Protein AF-A0AAJ0U5M0-F1 (afdb_monomer_lite)

Secondary structure (DSSP, 8-state):
-PPPTTHHHHHHHHHHHHHIIIIIHHHHHH-TTTHHHHHHHIIIII--EESSPSEE-TTT--EEE-EEETTEEEEEEEEEEEEETTEEEEEEEEEEEE-TTSSS--EEEEEEEEEESSTTSPPEEEEEESS--SEEEETTEEEEE---S--HHHHHHH-GGG-GGG-TT-GGGGSEEEEEPTTS-EEEEE-------

pLDDT: mean 88.58, std 13.05, range [31.36, 98.25]

Sequence (197 aa):
MSRKPEDTTIARLEDASKWLITEVVAELYQEPRRGDQIQSALLDRFKLRSYNKPGLDSETSWPHFIPFSRGIYYDISVVASETIGHGYFEYWFIAVTQQAWVATAKTQCRFIVTQAESKTSYRAILKNEGRFFDQYDVDGRAVFKLFPEADLRLRSRLTPWLLPSCFENRPDLLEEEVSVLQDGSYVLRPISAATSG

Foldseek 3Di:
DDDPPVVLLVVLVVVLLCCCQFPVQLVCVVPQVCLVVNQVCSCPVRVWGWPDRFGQDPPHRWTWTWTDDPQKTWTKTFLDWDDDDQKIKTWIKIWIWHDPVVPHIDIWMKIWMWIASDSNGGTDTPDIDRADDQFDDDPNDTRGRHCPPPPQVSLQVNVCCVVVVRYVVPVVSNQWGWDQDPVRDIDTDGPPPPPPD

Structure (mmCIF, N/CA/C/O backbone):
data_AF-A0AAJ0U5M0-F1
#
_entry.id   AF-A0AAJ0U5M0-F1
#
loop_
_atom_site.group_PDB
_atom_site.id
_atom_site.type_symbol
_atom_site.label_atom_id
_atom_site.label_alt_id
_atom_site.label_comp_id
_atom_site.label_asym_id
_atom_site.label_entity_id
_atom_site.label_seq_id
_atom_site.pdbx_PDB_ins_code
_atom_site.Cartn_x
_atom_site.Cartn_y
_atom_site.Cartn_z
_atom_site.occupancy
_atom_site.B_iso_or_equiv
_atom_site.auth_seq_id
_atom_site.auth_comp_id
_atom_site.auth_asym_id
_atom_site.auth_atom_id
_atom_site.pdbx_PDB_model_num
ATOM 1 N N . MET A 1 1 ? 23.376 -5.946 24.872 1.00 47.59 1 MET A N 1
ATOM 2 C CA . MET A 1 1 ? 23.640 -5.826 23.419 1.00 47.59 1 MET A CA 1
ATOM 3 C C . MET A 1 1 ? 22.838 -4.648 22.882 1.00 47.59 1 MET A C 1
ATOM 5 O O . MET A 1 1 ? 21.621 -4.678 22.991 1.00 47.59 1 MET A O 1
ATOM 9 N N . SER A 1 2 ? 23.494 -3.594 22.391 1.00 53.72 2 SER A N 1
ATOM 10 C CA . SER A 1 2 ? 22.810 -2.440 21.783 1.00 53.72 2 SER A CA 1
ATOM 11 C C . SER A 1 2 ? 22.419 -2.796 20.343 1.00 53.72 2 SER A C 1
ATOM 13 O O . SER A 1 2 ? 23.280 -3.260 19.595 1.00 53.72 2 SER A O 1
ATOM 15 N N . ARG A 1 3 ? 21.141 -2.651 19.961 1.00 52.78 3 ARG A N 1
ATOM 16 C CA . ARG A 1 3 ? 20.692 -2.873 18.569 1.00 52.78 3 ARG A CA 1
ATOM 17 C C . ARG A 1 3 ? 21.366 -1.858 17.645 1.00 52.78 3 ARG A C 1
ATOM 19 O O . ARG A 1 3 ? 21.601 -0.720 18.061 1.00 52.78 3 ARG A O 1
ATOM 26 N N . LYS A 1 4 ? 21.671 -2.239 16.400 1.00 63.75 4 LYS A N 1
ATOM 27 C CA . LYS A 1 4 ? 22.287 -1.294 15.460 1.00 63.75 4 LYS A CA 1
ATOM 28 C C . LYS A 1 4 ? 21.304 -0.140 15.183 1.00 63.75 4 LYS A C 1
ATOM 30 O O . LYS A 1 4 ? 20.094 -0.360 15.156 1.00 63.75 4 LYS A O 1
ATOM 35 N N . PRO A 1 5 ? 21.783 1.097 14.952 1.00 61.59 5 PRO A N 1
ATOM 36 C CA . PRO A 1 5 ? 20.912 2.242 14.653 1.00 61.59 5 PRO A CA 1
ATOM 37 C C . PRO A 1 5 ? 20.024 2.073 13.403 1.00 61.59 5 PRO A C 1
ATOM 39 O O . PRO A 1 5 ? 19.042 2.800 13.240 1.00 61.59 5 PRO A O 1
ATOM 42 N N . GLU A 1 6 ? 20.384 1.159 12.503 1.00 61.34 6 GLU A N 1
ATOM 43 C CA . GLU A 1 6 ? 19.591 0.781 11.328 1.00 61.34 6 GLU A CA 1
ATOM 44 C C . GLU A 1 6 ? 18.385 -0.083 11.726 1.00 61.34 6 GLU A C 1
ATOM 46 O O . GLU A 1 6 ? 17.259 0.253 11.358 1.00 61.34 6 GLU A O 1
ATOM 51 N N . ASP A 1 7 ? 18.585 -1.078 12.599 1.00 68.00 7 ASP A N 1
ATOM 52 C CA . ASP A 1 7 ? 17.522 -1.948 13.128 1.00 68.00 7 ASP A CA 1
ATOM 53 C C . ASP A 1 7 ? 16.421 -1.135 13.824 1.00 68.00 7 ASP A C 1
ATOM 55 O O . ASP A 1 7 ? 15.235 -1.439 13.716 1.00 68.00 7 ASP A O 1
ATOM 59 N N . THR A 1 8 ? 16.796 -0.055 14.517 1.00 84.31 8 THR A N 1
ATOM 60 C CA . THR A 1 8 ? 15.823 0.835 15.168 1.00 84.31 8 THR A CA 1
ATOM 61 C C . THR A 1 8 ? 15.111 1.756 14.184 1.00 84.31 8 THR A C 1
ATOM 63 O O . THR A 1 8 ? 14.037 2.261 14.491 1.00 84.31 8 THR A O 1
ATOM 66 N N . THR A 1 9 ? 15.681 2.017 13.008 1.00 89.94 9 THR A N 1
ATOM 67 C CA . THR A 1 9 ? 15.041 2.846 11.975 1.00 89.94 9 THR A CA 1
ATOM 68 C C . THR A 1 9 ? 14.032 2.032 11.180 1.00 89.94 9 THR A C 1
ATOM 70 O O . THR A 1 9 ? 12.901 2.485 11.025 1.00 89.94 9 THR A O 1
ATOM 73 N N . ILE A 1 10 ? 14.408 0.818 10.772 1.00 89.88 10 ILE A N 1
ATOM 74 C CA . ILE A 1 10 ? 13.506 -0.129 10.107 1.00 89.88 10 ILE A CA 1
ATOM 75 C C . ILE A 1 10 ? 12.313 -0.440 11.013 1.00 89.88 10 ILE A C 1
ATOM 77 O O . ILE A 1 10 ? 11.182 -0.244 10.590 1.00 89.88 10 ILE A O 1
ATOM 81 N N . ALA A 1 11 ? 12.547 -0.784 12.285 1.00 91.31 11 ALA A N 1
ATOM 82 C CA . ALA A 1 11 ? 11.457 -1.063 13.223 1.00 91.31 11 ALA A CA 1
ATOM 83 C C . ALA A 1 11 ? 10.475 0.115 13.363 1.00 91.31 11 ALA A C 1
ATOM 85 O O . ALA A 1 11 ? 9.266 -0.081 13.360 1.00 91.31 11 ALA A O 1
ATOM 86 N N . ARG A 1 12 ? 10.977 1.359 13.415 1.00 94.75 12 ARG A N 1
ATOM 87 C CA . ARG A 1 12 ? 10.117 2.553 13.481 1.00 94.75 12 ARG A CA 1
ATOM 88 C C . ARG A 1 12 ? 9.296 2.754 12.210 1.00 94.75 12 ARG A C 1
ATOM 90 O O . ARG A 1 12 ? 8.145 3.161 12.315 1.00 94.75 12 ARG A O 1
ATOM 97 N N . LEU A 1 13 ? 9.872 2.493 11.036 1.00 95.94 13 LEU A N 1
ATOM 98 C CA . LEU A 1 13 ? 9.153 2.557 9.760 1.00 95.94 13 LEU A CA 1
ATOM 99 C C . LEU A 1 13 ? 8.086 1.459 9.667 1.00 95.94 13 LEU A C 1
ATOM 101 O O . LEU A 1 13 ? 6.962 1.746 9.261 1.00 95.94 13 LEU A O 1
ATOM 105 N N . GLU A 1 14 ? 8.390 0.238 10.106 1.00 94.94 14 GLU A N 1
ATOM 106 C CA . GLU A 1 14 ? 7.418 -0.860 10.168 1.00 94.94 14 GLU A CA 1
ATOM 107 C C . GLU A 1 14 ? 6.268 -0.552 11.142 1.00 94.94 14 GLU A C 1
ATOM 109 O O . GLU A 1 14 ? 5.100 -0.735 10.793 1.00 94.94 14 GLU A O 1
ATOM 114 N N . ASP A 1 15 ? 6.569 -0.030 12.334 1.00 96.69 15 ASP A N 1
ATOM 115 C CA . ASP A 1 15 ? 5.556 0.356 13.324 1.00 96.69 15 ASP A CA 1
ATOM 116 C C . ASP A 1 15 ? 4.699 1.534 12.840 1.00 96.69 15 ASP A C 1
ATOM 118 O O . ASP A 1 15 ? 3.475 1.513 12.987 1.00 96.69 15 ASP A O 1
ATOM 122 N N . ALA A 1 16 ? 5.317 2.537 12.209 1.00 97.81 16 ALA A N 1
ATOM 123 C CA . ALA A 1 16 ? 4.594 3.650 11.605 1.00 97.81 16 ALA A CA 1
ATOM 124 C C . ALA A 1 16 ? 3.694 3.188 10.455 1.00 97.81 16 ALA A C 1
ATOM 126 O O . ALA A 1 16 ? 2.577 3.677 10.330 1.00 97.81 16 ALA A O 1
ATOM 127 N N . SER A 1 17 ? 4.142 2.224 9.646 1.00 97.88 17 SER A N 1
ATOM 128 C CA . SER A 1 17 ? 3.343 1.670 8.545 1.00 97.88 17 SER A CA 1
ATOM 129 C C . SER A 1 17 ? 2.090 0.973 9.057 1.00 97.88 17 SER A C 1
ATOM 131 O O . SER A 1 17 ? 1.002 1.198 8.531 1.00 97.88 17 SER A O 1
ATOM 133 N N . LYS A 1 18 ? 2.222 0.173 10.124 1.00 97.88 18 LYS A N 1
ATOM 134 C CA . LYS A 1 18 ? 1.072 -0.456 10.786 1.00 97.88 18 LYS A CA 1
ATOM 135 C C . LYS A 1 18 ? 0.109 0.603 11.302 1.00 97.88 18 LYS A C 1
ATOM 137 O O . LYS A 1 18 ? -1.057 0.554 10.949 1.00 97.88 18 LYS A O 1
ATOM 142 N N . TRP A 1 19 ? 0.610 1.583 12.055 1.00 97.94 19 TRP A N 1
ATOM 143 C CA . TRP A 1 19 ? -0.202 2.680 12.586 1.00 97.94 19 TRP A CA 1
ATOM 144 C C . TRP A 1 19 ? -0.952 3.449 11.489 1.00 97.94 19 TRP A C 1
ATOM 146 O O . TRP A 1 19 ? -2.156 3.679 11.612 1.00 97.94 19 TRP A O 1
ATOM 156 N N . LEU A 1 20 ? -0.262 3.804 10.399 1.00 98.25 20 LEU A N 1
ATOM 157 C CA . LEU A 1 20 ? -0.869 4.476 9.253 1.00 98.25 20 LEU A CA 1
ATOM 158 C C . LEU A 1 20 ? -2.027 3.643 8.698 1.00 98.25 20 LEU A C 1
ATOM 160 O O . LEU A 1 20 ? -3.136 4.152 8.595 1.00 98.25 20 LEU A O 1
ATOM 164 N N . ILE A 1 21 ? -1.792 2.360 8.411 1.00 98.25 21 ILE A N 1
ATOM 165 C CA . ILE A 1 21 ? -2.792 1.459 7.821 1.00 98.25 21 ILE A CA 1
ATOM 166 C C . ILE A 1 21 ? -3.968 1.202 8.774 1.00 98.25 21 ILE A C 1
ATOM 168 O O . ILE A 1 21 ? -5.119 1.237 8.344 1.00 98.25 21 ILE A O 1
ATOM 172 N N . THR A 1 22 ? -3.708 0.928 10.055 1.00 97.69 22 THR A N 1
ATOM 173 C CA . THR A 1 22 ? -4.739 0.444 10.986 1.00 97.69 22 THR A CA 1
ATOM 174 C C . THR A 1 22 ? -5.544 1.553 11.636 1.00 97.69 22 THR A C 1
ATOM 176 O O . THR A 1 22 ? -6.749 1.381 11.816 1.00 97.69 22 THR A O 1
ATOM 179 N N . GLU A 1 23 ? -4.903 2.674 11.973 1.00 95.69 23 GLU A N 1
ATOM 180 C CA . GLU A 1 23 ? -5.504 3.760 12.756 1.00 95.69 23 GLU A CA 1
ATOM 181 C C . GLU A 1 23 ? -5.816 4.989 11.891 1.00 95.69 23 GLU A C 1
ATOM 183 O O . GLU A 1 23 ? -6.938 5.494 11.904 1.00 95.69 23 GLU A O 1
ATOM 188 N N . VAL A 1 24 ? -4.851 5.452 11.093 1.00 97.06 24 VAL A N 1
ATOM 189 C CA . VAL A 1 24 ? -4.949 6.762 10.423 1.00 97.06 24 VAL A CA 1
ATOM 190 C C . VAL A 1 24 ? -5.934 6.768 9.267 1.00 97.06 24 VAL A C 1
ATOM 192 O O . VAL A 1 24 ? -6.608 7.771 9.042 1.00 97.06 24 VAL A O 1
ATOM 195 N N . VAL A 1 25 ? -6.037 5.673 8.517 1.00 96.25 25 VAL A N 1
ATOM 196 C CA . VAL A 1 25 ? -6.873 5.646 7.310 1.00 96.25 25 VAL A CA 1
ATOM 197 C C . VAL A 1 25 ? -8.342 5.953 7.619 1.00 96.25 25 VAL A C 1
ATOM 199 O O . VAL A 1 25 ? -8.983 6.684 6.865 1.00 96.25 25 VAL A O 1
ATOM 202 N N . ALA A 1 26 ? -8.869 5.436 8.732 1.00 94.38 26 ALA A N 1
ATOM 203 C CA . ALA A 1 26 ? -10.239 5.704 9.161 1.00 94.38 26 ALA A CA 1
ATOM 204 C C . ALA A 1 26 ? -10.478 7.211 9.342 1.00 94.38 26 ALA A C 1
ATOM 206 O O . ALA A 1 26 ? -11.422 7.770 8.782 1.00 94.38 26 ALA A O 1
ATOM 207 N N . GLU A 1 27 ? -9.563 7.869 10.055 1.00 93.81 27 GLU A N 1
ATOM 208 C CA . GLU A 1 27 ? -9.587 9.311 10.297 1.00 93.81 27 GLU A CA 1
ATOM 209 C C . GLU A 1 27 ? -9.425 10.109 9.001 1.00 93.81 27 GLU A C 1
ATOM 211 O O . GLU A 1 27 ? -10.080 11.131 8.814 1.00 93.81 27 GLU A O 1
ATOM 216 N N . LEU A 1 28 ? -8.582 9.635 8.085 1.00 94.19 28 LEU A N 1
ATOM 217 C CA . LEU A 1 28 ? -8.315 10.307 6.820 1.00 94.19 28 LEU A CA 1
ATOM 218 C C . LEU A 1 28 ? -9.534 10.307 5.889 1.00 94.19 28 LEU A C 1
ATOM 220 O O . LEU A 1 28 ? -9.792 11.309 5.227 1.00 94.19 28 LEU A O 1
ATOM 224 N N . TYR A 1 29 ? -10.309 9.220 5.849 1.00 93.94 29 TYR A N 1
ATOM 225 C CA . TYR A 1 29 ? -11.560 9.199 5.084 1.00 93.94 29 TYR A CA 1
ATOM 226 C C . TYR A 1 29 ? -12.650 10.085 5.703 1.00 93.94 29 TYR A C 1
ATOM 228 O O . TYR A 1 29 ? -13.500 10.589 4.972 1.00 93.94 29 TYR A O 1
ATOM 236 N N . GLN A 1 30 ? -12.632 10.291 7.022 1.00 93.88 30 GLN A N 1
ATOM 237 C CA . GLN A 1 30 ? -13.562 11.198 7.704 1.00 93.88 30 GLN A CA 1
ATOM 238 C C . GLN A 1 30 ? -13.159 12.668 7.529 1.00 93.88 30 GLN A C 1
ATOM 240 O O . GLN A 1 30 ? -14.013 13.526 7.311 1.00 93.88 30 GLN A O 1
ATOM 245 N N . GLU A 1 31 ? -11.859 12.962 7.581 1.00 94.81 31 GLU A N 1
ATOM 246 C CA . GLU A 1 31 ? -11.317 14.311 7.447 1.00 94.81 31 GLU A CA 1
ATOM 247 C C . GLU A 1 31 ? -10.078 14.327 6.523 1.00 94.81 31 GLU A C 1
ATOM 249 O O . GLU A 1 31 ? -8.931 14.343 6.985 1.00 94.81 31 GLU A O 1
ATOM 254 N N . PRO A 1 32 ? -10.277 14.401 5.190 1.00 91.56 32 PRO A N 1
ATOM 255 C CA . PRO A 1 32 ? -9.188 14.304 4.207 1.00 91.56 32 PRO A CA 1
ATOM 256 C C . PRO A 1 32 ? -8.119 15.401 4.301 1.00 91.56 32 PRO A C 1
ATOM 258 O O . PRO A 1 32 ? -7.046 15.288 3.711 1.00 91.56 32 PRO A O 1
ATOM 261 N N . ARG A 1 33 ? -8.394 16.488 5.030 1.00 91.31 33 ARG A N 1
ATOM 262 C CA . ARG A 1 33 ? -7.480 17.630 5.188 1.00 91.31 33 ARG A CA 1
ATOM 263 C C . ARG A 1 33 ? -6.449 17.438 6.303 1.00 91.31 33 ARG A C 1
ATOM 265 O O . ARG A 1 33 ? -5.609 18.318 6.482 1.00 91.31 33 ARG A O 1
ATOM 272 N N . ARG A 1 34 ? -6.451 16.296 7.003 1.00 93.38 34 ARG A N 1
ATOM 273 C CA . ARG A 1 34 ? -5.590 16.053 8.175 1.00 93.38 34 ARG A CA 1
ATOM 274 C C . ARG A 1 34 ? -4.114 15.751 7.890 1.00 93.38 34 ARG A C 1
ATOM 276 O O . ARG A 1 34 ? -3.375 15.354 8.792 1.00 93.38 34 ARG A O 1
ATOM 283 N N . GLY A 1 35 ? -3.661 15.926 6.650 1.00 93.25 35 GLY A N 1
ATOM 284 C CA . GLY A 1 35 ? -2.304 15.553 6.246 1.00 93.25 35 GLY A CA 1
ATOM 285 C C . GLY A 1 35 ? -1.199 16.189 7.094 1.00 93.25 35 GLY A C 1
ATOM 286 O O . GLY A 1 35 ? -0.230 15.510 7.427 1.00 93.25 35 GLY A O 1
ATOM 287 N N . ASP A 1 36 ? -1.369 17.445 7.520 1.00 95.62 36 ASP A N 1
ATOM 288 C CA . ASP A 1 36 ? -0.366 18.138 8.343 1.00 95.62 36 ASP A CA 1
ATOM 289 C C . ASP A 1 36 ? -0.325 17.574 9.775 1.00 95.62 36 ASP A C 1
ATOM 291 O O . ASP A 1 36 ? 0.755 17.371 10.330 1.00 95.62 36 ASP A O 1
ATOM 295 N N . GLN A 1 37 ? -1.481 17.236 10.365 1.00 96.75 37 GLN A N 1
ATOM 296 C CA . GLN A 1 37 ? -1.529 16.579 11.677 1.00 96.75 37 GLN A CA 1
ATOM 297 C C . GLN A 1 37 ? -0.884 15.187 11.635 1.00 96.75 37 GLN A C 1
ATOM 299 O O . GLN A 1 37 ? -0.155 14.824 12.557 1.00 96.75 37 GLN A O 1
ATOM 304 N N . ILE A 1 38 ? -1.114 14.419 10.565 1.00 97.06 38 ILE A N 1
ATOM 305 C CA . ILE A 1 38 ? -0.503 13.092 10.387 1.00 97.06 38 ILE A CA 1
ATOM 306 C C . ILE A 1 38 ? 1.020 13.222 10.254 1.00 97.06 38 ILE A C 1
ATOM 308 O O . ILE A 1 38 ? 1.762 12.448 10.860 1.00 97.06 38 ILE A O 1
ATOM 312 N N . GLN A 1 39 ? 1.504 14.219 9.508 1.00 96.50 39 GLN A N 1
ATOM 313 C CA . GLN A 1 39 ? 2.937 14.460 9.344 1.00 96.50 39 GLN A CA 1
ATOM 314 C C . GLN A 1 39 ? 3.610 14.847 10.671 1.00 96.50 39 GLN A C 1
ATOM 316 O O . GLN A 1 39 ? 4.680 14.321 10.988 1.00 96.50 39 GLN A O 1
ATOM 321 N N . SER A 1 40 ? 2.961 15.691 11.480 1.00 96.81 40 SER A N 1
ATOM 322 C CA . SER A 1 40 ? 3.416 16.005 12.842 1.00 96.81 40 SER A CA 1
ATOM 323 C C . SER A 1 40 ? 3.440 14.761 13.732 1.00 96.81 40 SER A C 1
ATOM 325 O O . SER A 1 40 ? 4.445 14.497 14.384 1.00 96.81 40 SER A O 1
ATOM 327 N N . ALA A 1 41 ? 2.397 13.926 13.695 1.00 97.06 41 ALA A N 1
ATOM 328 C CA . ALA A 1 41 ? 2.350 12.685 14.468 1.00 97.06 41 ALA A CA 1
ATOM 329 C C . ALA A 1 41 ? 3.457 11.688 14.068 1.00 97.06 41 ALA A C 1
ATOM 331 O O . ALA A 1 41 ? 4.066 11.069 14.944 1.00 97.06 41 ALA A O 1
ATOM 332 N N . LEU A 1 42 ? 3.778 11.566 12.772 1.00 97.31 42 LEU A N 1
ATOM 333 C CA . LEU A 1 42 ? 4.913 10.763 12.292 1.00 97.31 42 LEU A CA 1
ATOM 334 C C . LEU A 1 42 ? 6.244 11.246 12.883 1.00 97.31 42 LEU A C 1
ATOM 336 O O . LEU A 1 42 ? 7.060 10.436 13.343 1.00 97.31 42 LEU A O 1
ATOM 340 N N . LEU A 1 43 ? 6.450 12.563 12.911 1.00 96.62 43 LEU A N 1
ATOM 341 C CA . LEU A 1 43 ? 7.650 13.161 13.484 1.00 96.62 43 LEU A CA 1
ATOM 342 C C . LEU A 1 43 ? 7.692 12.986 15.001 1.00 96.62 43 LEU A C 1
ATOM 344 O O . LEU A 1 43 ? 8.721 12.589 15.542 1.00 96.62 43 LEU A O 1
ATOM 348 N N . ASP A 1 44 ? 6.591 13.218 15.700 1.00 96.81 44 ASP A N 1
ATOM 349 C CA . ASP A 1 44 ? 6.580 13.222 17.158 1.00 96.81 44 ASP A CA 1
ATOM 350 C C . ASP A 1 44 ? 6.653 11.812 17.741 1.00 96.81 44 ASP A C 1
ATOM 352 O O . ASP A 1 44 ? 7.506 11.556 18.600 1.00 96.81 44 ASP A O 1
ATOM 356 N N . ARG A 1 45 ? 5.829 10.885 17.237 1.00 96.25 45 ARG A N 1
ATOM 357 C CA . ARG A 1 45 ? 5.718 9.509 17.749 1.00 96.25 45 ARG A CA 1
ATOM 358 C C . ARG A 1 45 ? 6.837 8.604 17.245 1.00 96.25 45 ARG A C 1
ATOM 360 O O . ARG A 1 45 ? 7.401 7.845 18.028 1.00 96.25 45 ARG A O 1
ATOM 367 N N . PHE A 1 46 ? 7.188 8.698 15.963 1.00 95.88 46 PHE A N 1
ATOM 368 C CA . PHE A 1 46 ? 8.123 7.762 15.324 1.00 95.88 46 PHE A CA 1
ATOM 369 C C . PHE A 1 46 ? 9.466 8.400 14.947 1.00 95.88 46 PHE A C 1
ATOM 371 O O . PHE A 1 46 ? 10.413 7.690 14.595 1.00 95.88 46 PHE A O 1
ATOM 378 N N . LYS A 1 47 ? 9.602 9.730 15.057 1.00 95.88 47 LYS A N 1
ATOM 379 C CA . LYS A 1 47 ? 10.794 10.471 14.600 1.00 95.88 47 LYS A CA 1
ATOM 380 C C . LYS A 1 47 ? 11.064 10.228 13.110 1.00 95.88 47 LYS A C 1
ATOM 382 O O . LYS A 1 47 ? 12.217 10.058 12.698 1.00 95.88 47 LYS A O 1
ATOM 387 N N . LEU A 1 48 ? 9.989 10.178 12.323 1.00 96.50 48 LEU A N 1
ATOM 388 C CA . LEU A 1 48 ? 9.999 9.995 10.872 1.00 96.50 48 LEU A CA 1
ATOM 389 C C . LEU A 1 48 ? 9.514 11.267 10.177 1.00 96.50 48 LEU A C 1
ATOM 391 O O . LEU A 1 48 ? 8.721 12.025 10.726 1.00 96.50 48 LEU A O 1
ATOM 395 N N . ARG A 1 49 ? 9.986 11.499 8.954 1.00 96.19 49 ARG A N 1
ATOM 396 C CA . ARG A 1 49 ? 9.427 12.525 8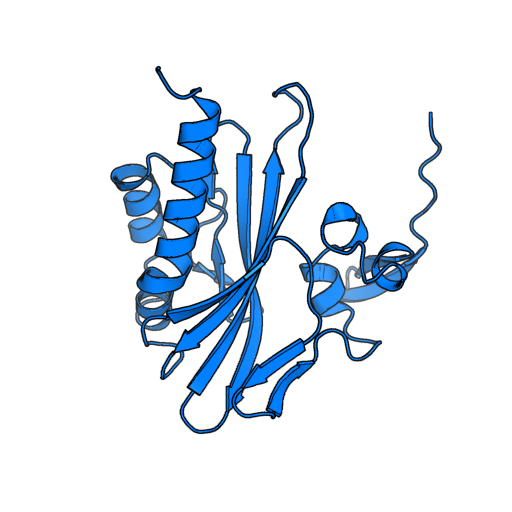.063 1.00 96.19 49 ARG A CA 1
ATOM 397 C C . ARG A 1 49 ? 8.544 11.844 7.022 1.00 96.19 49 ARG A C 1
ATOM 399 O O . ARG A 1 49 ? 8.643 10.636 6.853 1.00 96.19 49 ARG A O 1
ATOM 406 N N . SER A 1 50 ? 7.718 12.612 6.319 1.00 95.31 50 SER A N 1
ATOM 407 C CA . SER A 1 50 ? 6.974 12.132 5.146 1.00 95.31 50 SER A CA 1
ATOM 408 C C . SER A 1 50 ? 7.436 12.886 3.906 1.00 95.31 50 SER A C 1
ATOM 410 O O . SER A 1 50 ? 7.632 14.101 3.986 1.00 95.31 50 SER A O 1
ATOM 412 N N . TYR A 1 51 ? 7.660 12.173 2.802 1.00 93.31 51 TYR A N 1
ATOM 413 C CA . TYR A 1 51 ? 8.108 12.756 1.534 1.00 93.31 51 TYR A CA 1
ATOM 414 C C . TYR A 1 51 ? 6.960 13.473 0.813 1.00 93.31 51 TYR A C 1
ATOM 416 O O . TYR A 1 51 ? 7.142 14.573 0.301 1.00 93.31 51 TYR A O 1
ATOM 424 N N . ASN A 1 52 ? 5.764 12.883 0.842 1.00 92.50 52 ASN A N 1
ATOM 425 C CA . ASN A 1 52 ? 4.516 13.517 0.426 1.00 92.50 52 ASN A CA 1
ATOM 426 C C . ASN A 1 52 ? 3.742 14.046 1.646 1.00 92.50 52 ASN A C 1
ATOM 428 O O . ASN A 1 52 ? 4.001 13.642 2.785 1.00 92.50 52 ASN A O 1
ATOM 432 N N . LYS A 1 53 ? 2.757 14.921 1.408 1.00 95.31 53 LYS A N 1
ATOM 433 C CA . LYS A 1 53 ? 1.726 15.211 2.412 1.00 95.31 53 LYS A CA 1
ATOM 434 C C . LYS A 1 53 ? 0.851 13.956 2.565 1.00 95.31 53 LYS A C 1
ATOM 436 O O . LYS A 1 53 ? 0.228 13.579 1.574 1.00 95.31 53 LYS A O 1
ATOM 441 N N . PRO A 1 54 ? 0.799 13.313 3.750 1.00 96.00 54 PRO A N 1
ATOM 442 C CA . PRO A 1 54 ? -0.077 12.167 3.993 1.00 96.00 54 PRO A CA 1
ATOM 443 C C . PRO A 1 54 ? -1.516 12.487 3.590 1.00 96.00 54 PRO A C 1
ATOM 445 O O . PRO A 1 54 ? -2.050 13.519 4.006 1.00 96.00 54 PRO A O 1
ATOM 448 N N . GLY A 1 55 ? -2.143 11.641 2.779 1.00 96.00 55 GLY A N 1
ATOM 449 C CA . GLY A 1 55 ? -3.435 11.999 2.209 1.00 96.00 55 GLY A CA 1
ATOM 450 C C . GLY A 1 55 ? -4.062 10.924 1.341 1.00 96.00 55 GLY A C 1
ATOM 451 O O . GLY A 1 55 ? -3.545 9.815 1.216 1.00 96.00 55 GLY A O 1
ATOM 452 N N . LEU A 1 56 ? -5.215 11.272 0.774 1.00 95.44 56 LEU A N 1
ATOM 453 C CA . LEU A 1 56 ? -5.830 10.493 -0.289 1.00 95.44 56 LEU A CA 1
ATOM 454 C C . LEU A 1 56 ? -5.211 10.927 -1.619 1.00 95.44 56 LEU A C 1
ATOM 456 O O . LEU A 1 56 ? -5.160 12.119 -1.924 1.00 95.44 56 LEU A O 1
ATOM 460 N N . ASP A 1 57 ? -4.751 9.955 -2.392 1.00 90.75 57 ASP A N 1
ATOM 461 C CA . ASP A 1 57 ? -4.318 10.118 -3.769 1.00 90.75 57 ASP A CA 1
ATOM 462 C C . ASP A 1 57 ? -5.441 10.755 -4.599 1.00 90.75 57 ASP A C 1
ATOM 464 O O . ASP A 1 57 ? -6.592 10.319 -4.544 1.00 90.75 57 ASP A O 1
ATOM 468 N N . SER A 1 58 ? -5.126 11.801 -5.362 1.00 86.88 58 SER A N 1
ATOM 469 C CA . SER A 1 58 ? -6.141 12.588 -6.072 1.00 86.88 58 SER A CA 1
ATOM 470 C C . SER A 1 58 ? -6.838 11.820 -7.193 1.00 86.88 58 SER A C 1
ATOM 472 O O . SER A 1 58 ? -7.962 12.163 -7.550 1.00 86.88 58 SER A O 1
ATOM 474 N N . GLU A 1 59 ? -6.193 10.797 -7.754 1.00 86.19 59 GLU A N 1
ATOM 475 C CA . GLU A 1 59 ? -6.751 10.020 -8.863 1.00 86.19 59 GLU A CA 1
ATOM 476 C C . GLU A 1 59 ? -7.636 8.872 -8.383 1.00 86.19 59 GLU A C 1
ATOM 478 O O . GLU A 1 59 ? -8.637 8.538 -9.015 1.00 86.19 59 GLU A O 1
ATOM 483 N N . THR A 1 60 ? -7.252 8.229 -7.282 1.00 87.75 60 THR A N 1
ATOM 484 C CA . THR A 1 60 ? -7.929 7.025 -6.774 1.00 87.75 60 THR A CA 1
ATOM 485 C C . THR A 1 60 ? -8.740 7.255 -5.519 1.00 87.75 60 THR A C 1
ATOM 487 O O . THR A 1 60 ? -9.547 6.403 -5.151 1.00 87.75 60 THR A O 1
ATOM 490 N N . SER A 1 61 ? -8.564 8.406 -4.868 1.00 92.50 61 SER A N 1
ATOM 491 C CA . SER A 1 61 ? -9.107 8.681 -3.536 1.00 92.50 61 SER A CA 1
ATOM 492 C C . SER A 1 61 ? -8.711 7.614 -2.509 1.00 92.50 61 SER A C 1
ATOM 494 O O . SER A 1 61 ? -9.449 7.363 -1.556 1.00 92.50 61 SER A O 1
ATOM 496 N N . TRP A 1 62 ? -7.566 6.958 -2.716 1.00 94.81 62 TRP A N 1
ATOM 497 C CA . TRP A 1 62 ? -7.023 5.946 -1.816 1.00 94.81 62 TRP A CA 1
ATOM 498 C C . TRP A 1 62 ? -5.883 6.514 -0.976 1.00 94.81 62 TRP A C 1
ATOM 500 O O . TRP A 1 62 ? -5.171 7.396 -1.445 1.00 94.81 62 TRP A O 1
ATOM 510 N N . PRO A 1 63 ? -5.668 6.022 0.251 1.00 95.75 63 PRO A N 1
ATOM 511 C CA . PRO A 1 63 ? -4.588 6.501 1.099 1.00 95.75 63 PRO A CA 1
ATOM 512 C C . PRO A 1 63 ? -3.216 6.235 0.480 1.00 95.75 63 PRO A C 1
ATOM 514 O O . PRO A 1 63 ? -2.946 5.132 -0.005 1.00 95.75 63 PRO A O 1
ATOM 517 N N . HIS A 1 64 ? -2.345 7.240 0.556 1.00 96.44 64 HIS A N 1
ATOM 518 C CA . HIS A 1 64 ? -0.959 7.153 0.115 1.00 96.44 64 HIS A CA 1
ATOM 519 C C . HIS A 1 64 ? -0.029 7.861 1.098 1.00 96.44 64 HIS A C 1
ATOM 521 O O . HIS A 1 64 ? -0.212 9.036 1.438 1.00 96.44 64 HIS A O 1
ATOM 527 N N . PHE A 1 65 ? 0.997 7.147 1.551 1.00 97.56 65 PHE A N 1
ATOM 528 C CA . PHE A 1 65 ? 1.949 7.639 2.541 1.00 97.56 65 PHE A CA 1
ATOM 529 C C . PHE A 1 65 ? 3.372 7.291 2.129 1.00 97.56 65 PHE A C 1
ATOM 531 O O . PHE A 1 65 ? 3.629 6.164 1.718 1.00 97.56 65 PHE A O 1
ATOM 538 N N . ILE A 1 66 ? 4.307 8.225 2.311 1.00 97.31 66 ILE A N 1
ATOM 539 C CA . ILE A 1 66 ? 5.729 7.973 2.063 1.00 97.31 66 ILE A CA 1
ATOM 540 C C . ILE A 1 66 ? 6.572 8.384 3.283 1.00 97.31 66 ILE A C 1
ATOM 542 O O . ILE A 1 66 ? 7.336 9.358 3.209 1.00 97.31 66 ILE A O 1
ATOM 546 N N . PRO A 1 67 ? 6.435 7.710 4.447 1.00 97.31 67 PRO A N 1
ATOM 547 C CA . PRO A 1 67 ? 7.328 7.944 5.570 1.00 97.31 67 PRO A CA 1
ATOM 548 C C . PRO A 1 67 ? 8.766 7.543 5.223 1.00 97.31 67 PRO A C 1
ATOM 550 O O . PRO A 1 67 ? 9.023 6.541 4.553 1.00 97.31 67 PRO A O 1
ATOM 553 N N . PHE A 1 68 ? 9.728 8.325 5.706 1.00 96.06 68 PHE A N 1
ATOM 554 C CA . PHE A 1 68 ? 11.141 8.072 5.464 1.00 96.06 68 PHE A CA 1
ATOM 555 C C . PHE A 1 68 ? 12.033 8.523 6.622 1.00 96.06 68 PHE A C 1
ATOM 557 O O . PHE A 1 68 ? 11.712 9.429 7.404 1.00 96.06 68 PHE A O 1
ATOM 564 N N . SER A 1 69 ? 13.200 7.890 6.716 1.00 93.69 69 SER A N 1
ATOM 565 C CA . SER A 1 69 ? 14.283 8.293 7.612 1.00 93.69 69 SER A CA 1
ATOM 566 C C . SER A 1 69 ? 15.606 7.701 7.143 1.00 93.69 69 SER A C 1
ATOM 568 O O . SER A 1 69 ? 15.652 6.562 6.692 1.00 93.69 69 SER A O 1
ATOM 570 N N . ARG A 1 70 ? 16.698 8.471 7.260 1.00 88.56 70 ARG A N 1
ATOM 571 C CA . ARG A 1 70 ? 18.069 8.018 6.943 1.00 88.56 70 ARG A CA 1
ATOM 572 C C . ARG A 1 70 ? 18.208 7.350 5.563 1.00 88.56 70 ARG A C 1
ATOM 574 O O . ARG A 1 70 ? 18.898 6.348 5.426 1.00 88.56 70 ARG A O 1
ATOM 581 N N . GLY A 1 71 ? 17.536 7.901 4.551 1.00 88.50 71 GLY A N 1
ATOM 582 C CA . GLY A 1 71 ? 17.587 7.384 3.180 1.00 88.50 71 GLY A CA 1
ATOM 583 C C . GLY A 1 71 ? 16.778 6.104 2.939 1.00 88.50 71 GLY A C 1
ATOM 584 O O . GLY A 1 71 ? 16.889 5.548 1.852 1.00 88.50 71 GLY A O 1
ATOM 585 N N . ILE A 1 72 ? 15.982 5.648 3.914 1.00 91.50 72 ILE A N 1
ATOM 586 C CA . ILE A 1 72 ? 15.033 4.537 3.774 1.00 91.50 72 ILE A CA 1
ATOM 587 C C . ILE A 1 72 ? 13.626 5.121 3.634 1.00 91.50 72 ILE A C 1
ATOM 589 O O . ILE A 1 72 ? 13.190 5.878 4.505 1.00 91.50 72 ILE A O 1
ATOM 593 N N . TYR A 1 73 ? 12.937 4.752 2.559 1.00 94.44 73 TYR A N 1
ATOM 594 C CA . TYR A 1 73 ? 11.598 5.207 2.190 1.00 94.44 73 TYR A CA 1
ATOM 595 C C . TYR A 1 73 ? 10.648 4.020 2.182 1.00 94.44 73 TYR A C 1
ATOM 597 O O . TYR A 1 73 ? 11.019 2.955 1.693 1.00 94.44 73 TYR A O 1
ATOM 605 N N . TYR A 1 74 ? 9.451 4.205 2.728 1.00 96.56 74 TYR A N 1
ATOM 606 C CA . TYR A 1 74 ? 8.360 3.239 2.653 1.00 96.56 74 TYR A CA 1
ATOM 607 C C . TYR A 1 74 ? 7.245 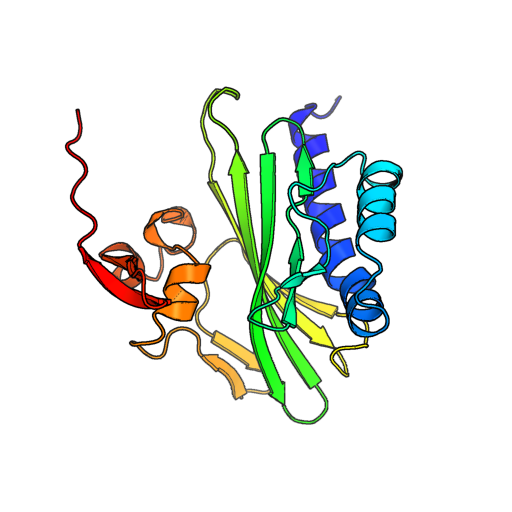3.901 1.856 1.00 96.56 74 TYR A C 1
ATOM 609 O O . TYR A 1 74 ? 6.605 4.805 2.374 1.00 96.56 74 TYR A O 1
ATOM 617 N N . ASP A 1 75 ? 7.040 3.496 0.610 1.00 96.62 75 ASP A N 1
ATOM 618 C CA . ASP A 1 75 ? 5.900 3.922 -0.199 1.00 96.62 75 ASP A CA 1
ATOM 619 C C . ASP A 1 75 ? 4.726 2.981 0.082 1.00 96.62 75 ASP A C 1
ATOM 621 O O . ASP A 1 75 ? 4.781 1.804 -0.267 1.00 96.62 75 ASP A O 1
ATOM 625 N N . ILE A 1 76 ? 3.713 3.483 0.787 1.00 97.69 76 ILE A N 1
ATOM 626 C CA . ILE A 1 76 ? 2.587 2.719 1.325 1.00 97.69 76 ILE A CA 1
ATOM 627 C C . ILE A 1 76 ? 1.325 3.139 0.581 1.00 97.69 76 ILE A C 1
ATOM 629 O O . ILE A 1 76 ? 0.850 4.267 0.748 1.00 97.69 76 ILE A O 1
ATOM 633 N N . SER A 1 77 ? 0.745 2.223 -0.188 1.00 96.12 77 SER A N 1
ATOM 634 C CA . SER A 1 77 ? -0.443 2.499 -0.996 1.00 96.12 77 SER A CA 1
ATOM 635 C C . SER A 1 77 ? -1.433 1.339 -0.993 1.00 96.12 77 SER A C 1
ATOM 637 O O . SER A 1 77 ? -1.066 0.169 -0.869 1.00 96.12 77 SER A O 1
ATOM 639 N N . VAL A 1 78 ? -2.716 1.665 -1.151 1.00 95.56 78 VAL A N 1
ATOM 640 C CA . VAL A 1 78 ? -3.728 0.680 -1.551 1.00 95.56 78 VAL A CA 1
ATOM 641 C C . VAL A 1 78 ? -3.586 0.438 -3.049 1.00 95.56 78 VAL A C 1
ATOM 643 O O . VAL A 1 78 ? -3.451 1.381 -3.830 1.00 95.56 78 VAL A O 1
ATOM 646 N N . VAL A 1 79 ? -3.645 -0.824 -3.461 1.00 93.00 79 VAL A N 1
ATOM 647 C CA . VAL A 1 79 ? -3.587 -1.210 -4.878 1.00 93.00 79 VAL A CA 1
ATOM 648 C C . VAL A 1 79 ? -4.882 -1.843 -5.371 1.00 93.00 79 VAL A C 1
ATOM 650 O O . VAL A 1 79 ? -5.173 -1.762 -6.561 1.00 93.00 79 VAL A O 1
ATOM 653 N N . ALA A 1 80 ? -5.689 -2.395 -4.465 1.00 92.69 80 ALA A N 1
ATOM 654 C CA . ALA A 1 80 ? -7.039 -2.861 -4.751 1.00 92.69 80 ALA A CA 1
ATOM 655 C C . ALA A 1 80 ? -7.913 -2.785 -3.494 1.00 92.69 80 ALA A C 1
ATOM 657 O O . ALA A 1 80 ? -7.413 -2.877 -2.371 1.00 92.69 80 ALA A O 1
ATOM 658 N N . SER A 1 81 ? -9.225 -2.664 -3.677 1.00 93.44 81 SER A N 1
ATOM 659 C CA . SER A 1 81 ? -10.196 -2.859 -2.604 1.00 93.44 81 SER A CA 1
ATOM 660 C C . SER A 1 81 ? -11.467 -3.518 -3.122 1.00 93.44 81 SER A C 1
ATOM 662 O O . SER A 1 81 ? -11.840 -3.336 -4.281 1.00 93.44 81 SER A O 1
ATOM 664 N N . GLU A 1 82 ? -12.119 -4.297 -2.264 1.00 93.25 82 GLU A N 1
ATOM 665 C CA . GLU A 1 82 ? -13.361 -4.999 -2.581 1.00 93.25 82 GLU A CA 1
ATOM 666 C C . GLU A 1 82 ? -14.292 -5.007 -1.362 1.00 93.25 82 GLU A C 1
ATOM 668 O O . GLU A 1 82 ? -13.842 -5.072 -0.217 1.00 93.25 82 GLU A O 1
ATOM 673 N N . THR A 1 83 ? -15.602 -4.941 -1.602 1.00 92.75 83 THR A N 1
ATOM 674 C CA . THR A 1 83 ? -16.620 -5.113 -0.559 1.00 92.75 83 THR A CA 1
ATOM 675 C C . THR A 1 83 ? -17.319 -6.449 -0.762 1.00 92.75 83 THR A C 1
ATOM 677 O O . THR A 1 83 ? -17.953 -6.664 -1.795 1.00 92.75 83 THR A O 1
ATOM 680 N N . ILE A 1 84 ? -17.253 -7.327 0.238 1.00 89.56 84 ILE A N 1
ATOM 681 C CA . ILE A 1 84 ? -17.916 -8.635 0.224 1.00 89.56 84 ILE A CA 1
ATOM 682 C C . ILE A 1 84 ? -18.775 -8.760 1.476 1.00 89.56 84 ILE A C 1
ATOM 684 O O . ILE A 1 84 ? -18.279 -8.685 2.601 1.00 89.56 84 ILE A O 1
ATOM 688 N N . GLY A 1 85 ? -20.081 -8.955 1.281 1.00 87.94 85 GLY A N 1
ATOM 689 C CA . GLY A 1 85 ? -21.044 -8.954 2.381 1.00 87.94 85 GLY A CA 1
ATOM 690 C C . GLY A 1 85 ? -20.990 -7.629 3.146 1.00 87.94 85 GLY A C 1
ATOM 691 O O . GLY A 1 85 ? -21.234 -6.572 2.569 1.00 87.94 85 GLY A O 1
ATOM 692 N N . HIS A 1 86 ? -20.642 -7.697 4.432 1.00 87.12 86 HIS A N 1
ATOM 693 C CA . HIS A 1 86 ? -20.475 -6.533 5.313 1.00 87.12 86 HIS A CA 1
ATOM 694 C C . HIS A 1 86 ? -19.003 -6.152 5.559 1.00 87.12 86 HIS A C 1
ATOM 696 O O . HIS A 1 86 ? -18.728 -5.299 6.397 1.00 87.12 86 HIS A O 1
ATOM 702 N N . GLY A 1 87 ? -18.056 -6.795 4.869 1.00 93.50 87 GLY A N 1
ATOM 703 C CA . GLY A 1 87 ? -16.630 -6.507 4.987 1.00 93.50 87 GLY A CA 1
ATOM 704 C C . GLY A 1 87 ? -16.122 -5.645 3.836 1.00 93.50 87 GLY A C 1
ATOM 705 O O . GLY A 1 87 ? -16.406 -5.923 2.671 1.00 93.50 87 GLY A O 1
ATOM 706 N N . TYR A 1 88 ? -15.333 -4.630 4.168 1.00 95.69 88 TYR A N 1
ATOM 707 C CA . TYR A 1 88 ? -14.524 -3.849 3.242 1.00 95.69 88 TYR A CA 1
ATOM 708 C C . TYR A 1 88 ? -13.067 -4.301 3.351 1.00 95.69 88 TYR A C 1
ATOM 710 O O . TYR A 1 88 ? -12.450 -4.181 4.411 1.00 95.69 88 TYR A O 1
ATOM 718 N N . PHE A 1 89 ? -12.530 -4.838 2.263 1.00 96.44 89 PHE A N 1
ATOM 719 C CA . PHE A 1 89 ? -11.188 -5.395 2.197 1.00 96.44 89 PHE A CA 1
ATOM 720 C C . PHE A 1 89 ? -10.293 -4.505 1.347 1.00 96.44 89 PHE A C 1
ATOM 722 O O . PHE A 1 89 ? -10.695 -4.030 0.286 1.00 96.44 89 PHE A O 1
ATOM 729 N N . GLU A 1 90 ? -9.054 -4.314 1.786 1.00 96.75 90 GLU A N 1
ATOM 730 C CA . GLU A 1 90 ? -8.049 -3.550 1.043 1.00 96.75 90 GLU A CA 1
ATOM 731 C C . GLU A 1 90 ? -6.779 -4.383 0.906 1.00 96.75 90 GLU A C 1
ATOM 733 O O . GLU A 1 90 ? -6.293 -4.961 1.885 1.00 96.75 90 GLU A O 1
ATOM 738 N N . TYR A 1 91 ? -6.247 -4.410 -0.311 1.00 96.50 91 TYR A N 1
ATOM 739 C CA . TYR A 1 91 ? -4.939 -4.946 -0.627 1.00 96.50 91 TYR A CA 1
ATOM 740 C C . TYR A 1 91 ? -3.953 -3.781 -0.683 1.00 96.50 91 TYR A C 1
ATOM 742 O O . TYR A 1 91 ? -4.048 -2.889 -1.529 1.00 96.50 91 TYR A O 1
ATOM 750 N N . TRP A 1 92 ? -2.991 -3.811 0.223 1.00 97.38 92 TRP A N 1
ATOM 751 C CA . TRP A 1 92 ? -1.955 -2.812 0.397 1.00 97.38 92 TRP A CA 1
ATOM 752 C C . TRP A 1 92 ? -0.623 -3.321 -0.125 1.00 97.38 92 TRP A C 1
ATOM 754 O O . TRP A 1 92 ? -0.271 -4.496 0.026 1.00 97.38 92 TRP A O 1
ATOM 764 N N . PHE A 1 93 ? 0.146 -2.394 -0.669 1.00 96.94 93 PHE A N 1
ATOM 765 C CA . PHE A 1 93 ? 1.516 -2.605 -1.072 1.00 96.94 93 PHE A CA 1
ATOM 766 C C . PHE A 1 93 ? 2.413 -1.593 -0.372 1.00 96.94 93 PHE A C 1
ATOM 768 O O . PHE A 1 93 ? 2.105 -0.402 -0.317 1.00 96.94 93 PHE A O 1
ATOM 775 N N . ILE A 1 94 ? 3.520 -2.088 0.174 1.00 97.31 94 ILE A N 1
ATOM 776 C CA . ILE A 1 94 ? 4.599 -1.260 0.694 1.00 97.31 94 ILE A CA 1
ATOM 777 C C . ILE A 1 94 ? 5.832 -1.545 -0.143 1.00 97.31 94 ILE A C 1
ATOM 779 O O . ILE A 1 94 ? 6.349 -2.659 -0.067 1.00 97.31 94 ILE A O 1
ATOM 783 N N . ALA A 1 95 ? 6.321 -0.560 -0.889 1.00 95.56 95 ALA A N 1
ATOM 784 C CA . ALA A 1 95 ? 7.635 -0.614 -1.520 1.00 95.56 95 ALA A CA 1
ATOM 785 C C . ALA A 1 95 ? 8.662 0.068 -0.611 1.00 95.56 95 ALA A C 1
ATOM 787 O O . ALA A 1 95 ? 8.493 1.215 -0.199 1.00 95.56 95 ALA A O 1
ATOM 788 N N . VAL A 1 96 ? 9.734 -0.644 -0.281 1.00 93.50 96 VAL A N 1
ATOM 789 C CA . VAL A 1 96 ? 10.817 -0.137 0.559 1.00 93.50 96 VAL A CA 1
ATOM 790 C C . VAL A 1 96 ? 12.033 0.122 -0.309 1.00 93.50 96 VAL A C 1
ATOM 792 O O . VAL A 1 96 ? 12.551 -0.806 -0.929 1.00 93.50 96 VAL A O 1
ATOM 795 N N . THR A 1 97 ? 12.525 1.357 -0.292 1.00 90.31 97 THR A N 1
ATOM 796 C CA . THR A 1 97 ? 13.702 1.772 -1.063 1.00 90.31 97 THR A CA 1
ATOM 797 C C . THR A 1 97 ? 14.746 2.378 -0.136 1.00 90.31 97 THR A C 1
ATOM 799 O O . THR A 1 97 ? 14.462 3.333 0.588 1.00 90.31 97 THR A O 1
ATOM 802 N N . GLN A 1 98 ? 15.970 1.849 -0.170 1.00 87.62 98 GLN A N 1
ATOM 803 C CA . GLN A 1 98 ? 17.128 2.388 0.548 1.00 87.62 98 GLN A CA 1
ATOM 804 C C . GLN A 1 98 ? 18.111 3.036 -0.438 1.00 87.62 98 GLN A C 1
ATOM 806 O O . GLN A 1 98 ? 18.605 2.379 -1.353 1.00 87.62 98 GLN A O 1
ATOM 811 N N . GLN A 1 99 ? 18.402 4.328 -0.263 1.00 79.75 99 GLN A N 1
ATOM 812 C CA . GLN A 1 99 ? 19.319 5.066 -1.139 1.00 79.75 99 GLN A CA 1
ATOM 813 C C . GLN A 1 99 ? 20.780 4.600 -1.009 1.00 79.75 99 GLN A C 1
ATOM 815 O O . GLN A 1 99 ? 21.278 4.307 0.078 1.00 79.75 99 GLN A O 1
ATOM 820 N N . ALA A 1 100 ? 21.491 4.608 -2.141 1.00 58.31 100 ALA A N 1
ATOM 821 C CA . ALA A 1 100 ? 22.796 3.969 -2.331 1.00 58.31 100 ALA A CA 1
ATOM 822 C C . ALA A 1 100 ? 23.971 4.536 -1.508 1.00 58.31 100 ALA A C 1
ATOM 824 O O . ALA A 1 100 ? 24.974 3.846 -1.348 1.00 58.31 100 ALA A O 1
ATOM 825 N N . TRP A 1 101 ? 23.872 5.743 -0.936 1.00 63.06 101 TRP A N 1
ATOM 826 C CA . TRP A 1 101 ? 24.914 6.266 -0.030 1.00 63.06 101 TRP A CA 1
ATOM 827 C C . TRP A 1 101 ? 25.031 5.453 1.274 1.00 63.06 101 TRP A C 1
ATOM 829 O O . TRP A 1 101 ? 25.989 5.619 2.027 1.00 63.06 101 TRP A O 1
ATOM 839 N N . VAL A 1 102 ? 24.096 4.525 1.508 1.00 57.78 102 VAL A N 1
ATOM 840 C CA . VAL A 1 102 ? 24.111 3.530 2.582 1.00 57.78 102 VAL A CA 1
ATOM 841 C C . VAL A 1 102 ? 24.589 2.172 2.041 1.00 57.78 102 VAL A C 1
ATOM 843 O O . VAL A 1 102 ? 23.845 1.207 2.060 1.00 57.78 102 VAL A O 1
ATOM 846 N N . ALA A 1 103 ? 25.826 2.102 1.535 1.00 50.66 103 ALA A N 1
ATOM 847 C CA . ALA A 1 103 ? 26.645 0.909 1.223 1.00 50.66 103 ALA A CA 1
ATOM 848 C C . ALA A 1 103 ? 26.091 -0.212 0.297 1.00 50.66 103 ALA A C 1
ATOM 850 O O . ALA A 1 103 ? 26.891 -0.931 -0.288 1.00 50.66 103 ALA A O 1
ATOM 851 N N . THR A 1 104 ? 24.782 -0.388 0.130 1.00 56.16 104 THR A N 1
ATOM 852 C CA . THR A 1 104 ? 24.098 -1.211 -0.881 1.00 56.16 104 THR A CA 1
ATOM 853 C C . THR A 1 104 ? 22.645 -0.745 -0.930 1.00 56.16 104 THR A C 1
ATOM 855 O O . THR A 1 104 ? 21.951 -0.794 0.084 1.00 56.16 104 THR A O 1
ATOM 858 N N . ALA A 1 105 ? 22.168 -0.281 -2.088 1.00 61.28 105 ALA A N 1
ATOM 859 C CA . ALA A 1 105 ? 20.741 -0.027 -2.249 1.00 61.28 105 ALA A CA 1
ATOM 860 C C . ALA A 1 105 ? 19.994 -1.352 -2.048 1.00 61.28 105 ALA A C 1
ATOM 862 O O . ALA A 1 105 ? 20.285 -2.342 -2.720 1.00 61.28 105 ALA A O 1
ATOM 863 N N . LYS A 1 106 ? 19.072 -1.385 -1.088 1.00 73.81 106 LYS A N 1
ATOM 864 C CA . LYS A 1 106 ? 18.205 -2.534 -0.838 1.00 73.81 106 LYS A CA 1
ATOM 865 C C . LYS A 1 106 ? 16.784 -2.144 -1.166 1.00 73.81 106 LYS A C 1
ATOM 867 O O . LYS A 1 106 ? 16.306 -1.093 -0.732 1.00 73.81 106 LYS A O 1
ATOM 872 N N . THR A 1 107 ? 16.126 -3.020 -1.904 1.00 82.62 107 THR A N 1
ATOM 873 C CA . THR A 1 107 ? 14.696 -2.959 -2.126 1.00 82.62 107 THR A CA 1
ATOM 874 C C . THR A 1 107 ? 14.020 -4.125 -1.424 1.00 82.62 107 THR A C 1
ATOM 876 O O . THR A 1 107 ? 14.521 -5.252 -1.410 1.00 82.62 107 THR A O 1
ATOM 879 N N . GLN A 1 108 ? 12.908 -3.834 -0.762 1.00 91.00 108 GLN A N 1
ATOM 880 C CA . GLN A 1 108 ? 12.052 -4.825 -0.116 1.00 91.00 108 GLN A CA 1
ATOM 881 C C . GLN A 1 108 ? 10.599 -4.441 -0.355 1.00 91.00 108 GLN A C 1
ATOM 883 O O . GLN A 1 108 ? 10.299 -3.332 -0.792 1.00 91.00 108 GLN A O 1
ATOM 888 N N . CYS A 1 109 ? 9.689 -5.345 -0.028 1.00 93.94 109 CYS A N 1
ATOM 889 C CA . CYS A 1 109 ? 8.270 -5.070 -0.103 1.00 93.94 109 CYS A CA 1
ATOM 890 C C . CYS A 1 109 ? 7.490 -5.758 1.007 1.00 93.94 109 CYS A C 1
ATOM 892 O O . CYS A 1 109 ? 7.955 -6.719 1.634 1.00 93.94 109 CYS A O 1
ATOM 894 N N . ARG A 1 110 ? 6.266 -5.271 1.203 1.00 96.50 110 ARG A N 1
ATOM 895 C CA . ARG A 1 110 ? 5.213 -5.975 1.927 1.00 96.50 110 ARG A CA 1
ATOM 896 C C . ARG A 1 110 ? 3.921 -5.931 1.130 1.00 96.50 110 ARG A C 1
ATOM 898 O O . ARG A 1 110 ? 3.583 -4.908 0.542 1.00 96.50 110 ARG A O 1
ATOM 905 N N . PHE A 1 111 ? 3.190 -7.029 1.179 1.00 96.50 111 PHE A N 1
ATOM 906 C CA . PHE A 1 111 ? 1.847 -7.162 0.645 1.00 96.50 111 PHE A CA 1
ATOM 907 C C . PHE A 1 111 ? 0.921 -7.474 1.810 1.00 96.50 111 PHE A C 1
ATOM 909 O O . PHE A 1 111 ? 1.100 -8.475 2.509 1.00 96.50 111 PHE A O 1
ATOM 916 N N . ILE A 1 112 ? -0.023 -6.578 2.067 1.00 97.88 112 ILE A N 1
ATOM 917 C CA . ILE A 1 112 ? -0.852 -6.612 3.267 1.00 97.88 112 ILE A CA 1
ATOM 918 C C . ILE A 1 112 ? -2.316 -6.674 2.849 1.00 97.88 112 ILE A C 1
ATOM 920 O O . ILE A 1 112 ? -2.757 -5.886 2.021 1.00 97.88 112 ILE A O 1
ATOM 924 N N . VAL A 1 113 ? -3.086 -7.577 3.450 1.00 97.44 113 VAL A N 1
ATOM 925 C CA . VAL A 1 113 ? -4.548 -7.555 3.344 1.00 97.44 113 VAL A CA 1
ATOM 926 C C . VAL A 1 113 ? -5.119 -7.055 4.650 1.00 97.44 113 VAL A C 1
ATOM 928 O O . VAL A 1 113 ? -4.740 -7.521 5.729 1.00 97.44 113 VAL A O 1
ATOM 931 N N . THR A 1 114 ? -6.054 -6.122 4.538 1.00 98.00 114 THR A N 1
ATOM 932 C CA . THR A 1 114 ? -6.822 -5.618 5.671 1.00 98.00 114 THR A CA 1
ATOM 933 C C . THR A 1 114 ? -8.311 -5.821 5.479 1.00 98.00 114 THR A C 1
ATOM 935 O O . THR A 1 114 ? -8.781 -5.928 4.347 1.00 98.00 114 THR A O 1
ATOM 938 N N . GLN A 1 115 ? -9.035 -5.826 6.593 1.00 97.38 115 GLN A N 1
ATOM 939 C CA . GLN A 1 115 ? -10.488 -5.787 6.641 1.00 97.38 115 GLN A CA 1
ATOM 940 C C . GLN A 1 115 ? -10.951 -4.676 7.580 1.00 97.38 115 GLN A C 1
ATOM 942 O O . GLN A 1 115 ? -10.358 -4.448 8.635 1.00 97.38 115 GLN A O 1
ATOM 947 N N . ALA A 1 116 ? -12.036 -4.017 7.203 1.00 97.50 116 ALA A N 1
ATOM 948 C CA . ALA A 1 116 ? -12.783 -3.074 8.016 1.00 97.50 116 ALA A CA 1
ATOM 949 C C . ALA A 1 116 ? -14.287 -3.254 7.747 1.00 97.50 116 ALA A C 1
ATOM 951 O O . ALA A 1 116 ? -14.680 -3.885 6.769 1.00 97.50 116 ALA A O 1
ATOM 952 N N . GLU A 1 117 ? -15.149 -2.683 8.585 1.00 96.88 117 GLU A N 1
ATOM 953 C CA . GLU A 1 117 ? -16.601 -2.657 8.318 1.00 96.88 117 GLU A CA 1
ATOM 954 C C . GLU A 1 117 ? -16.948 -1.702 7.163 1.00 96.88 117 GLU A C 1
ATOM 956 O O . GLU A 1 117 ? -17.902 -1.903 6.419 1.00 96.88 117 GLU A O 1
ATOM 961 N N . SER A 1 118 ? -16.166 -0.633 7.010 1.00 95.88 118 SER A N 1
ATOM 962 C CA . SER A 1 118 ? -16.337 0.380 5.972 1.00 95.88 118 SER A CA 1
ATOM 963 C C . SER A 1 118 ? -15.028 1.137 5.733 1.00 95.88 118 SER A C 1
ATOM 965 O O . SER A 1 118 ? -14.066 1.000 6.492 1.00 95.88 118 SER A O 1
ATOM 967 N N . LYS A 1 119 ? -15.005 2.016 4.723 1.00 94.44 119 LYS A N 1
ATOM 968 C CA . LYS A 1 119 ? -13.862 2.907 4.456 1.00 94.44 119 LYS A CA 1
ATOM 969 C C . LYS A 1 119 ? -13.487 3.787 5.652 1.00 94.44 119 LYS A C 1
ATOM 971 O O . LYS A 1 119 ? -12.314 4.107 5.810 1.00 94.44 119 LYS A O 1
ATOM 976 N N . THR A 1 120 ? -14.438 4.150 6.508 1.00 95.62 120 THR A N 1
ATOM 977 C CA . THR A 1 120 ? -14.218 5.033 7.666 1.00 95.62 120 THR A CA 1
ATOM 978 C C . THR A 1 120 ? -13.981 4.279 8.977 1.00 95.62 120 THR A C 1
ATOM 980 O O . THR A 1 120 ? -13.899 4.921 10.020 1.00 95.62 120 THR A O 1
ATOM 983 N N . SER A 1 121 ? -13.892 2.946 8.947 1.00 97.06 121 SER A N 1
ATOM 984 C CA . SER A 1 121 ? -13.676 2.103 10.134 1.00 97.06 121 SER A CA 1
ATOM 985 C C . SER A 1 121 ? -12.205 1.697 10.275 1.00 97.06 121 SER A C 1
ATOM 987 O O . SER A 1 121 ? -11.468 1.664 9.293 1.00 97.06 121 SER A O 1
ATOM 989 N N . TYR A 1 122 ? -11.745 1.369 11.481 1.00 97.25 122 TYR A N 1
ATOM 990 C CA . TYR A 1 122 ? -10.377 0.876 11.691 1.00 97.25 122 TYR A CA 1
ATOM 991 C C . TYR A 1 122 ? -10.113 -0.437 10.944 1.00 97.25 122 TYR A C 1
ATOM 993 O O . TYR A 1 122 ? -11.030 -1.233 10.731 1.00 97.25 122 TYR A O 1
ATOM 1001 N N . ARG A 1 123 ? -8.856 -0.653 10.536 1.00 98.00 123 ARG A N 1
ATOM 1002 C CA . ARG A 1 123 ? -8.454 -1.850 9.783 1.00 98.00 123 ARG A CA 1
ATOM 1003 C C . ARG A 1 123 ? -7.856 -2.894 10.713 1.00 98.00 123 ARG A C 1
ATOM 1005 O O . ARG A 1 123 ? -6.936 -2.595 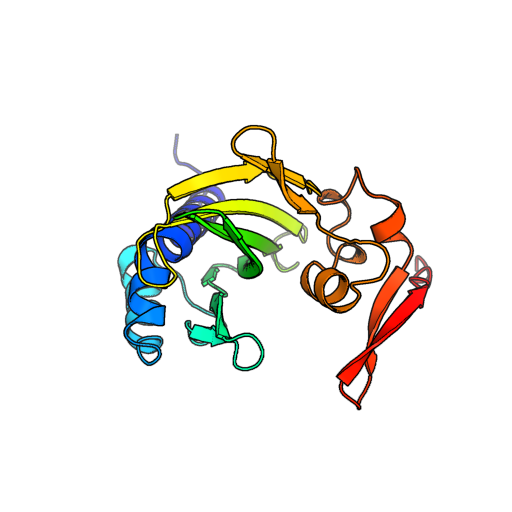11.471 1.00 98.00 123 ARG A O 1
ATOM 1012 N N . ALA A 1 124 ? -8.296 -4.136 10.566 1.00 97.88 124 ALA A N 1
ATOM 1013 C CA . ALA A 1 124 ? -7.572 -5.306 11.040 1.00 97.88 124 ALA A CA 1
ATOM 1014 C C . ALA A 1 124 ? -6.664 -5.830 9.920 1.00 97.88 124 ALA A C 1
ATOM 1016 O O . ALA A 1 124 ? -7.116 -6.008 8.790 1.00 97.88 124 ALA A O 1
ATOM 1017 N N . ILE A 1 125 ? -5.390 -6.091 10.220 1.00 97.69 125 ILE A N 1
ATOM 1018 C CA . ILE A 1 125 ? -4.480 -6.767 9.287 1.00 97.69 125 ILE A CA 1
ATOM 1019 C C . ILE A 1 125 ? -4.779 -8.265 9.331 1.00 97.69 125 ILE A C 1
ATOM 1021 O O . ILE A 1 125 ? -4.627 -8.893 10.376 1.00 97.69 125 ILE A O 1
ATOM 1025 N N . LEU A 1 126 ? -5.174 -8.830 8.192 1.00 96.62 126 LEU A N 1
ATOM 1026 C CA . LEU A 1 126 ? -5.475 -10.254 8.045 1.00 96.62 126 LEU A CA 1
ATOM 1027 C C . LEU A 1 126 ? -4.295 -11.051 7.479 1.00 96.62 126 LEU A C 1
ATOM 1029 O O . LEU A 1 126 ? -4.126 -12.226 7.796 1.00 96.62 126 LEU A O 1
ATOM 1033 N N . LYS A 1 127 ? -3.480 -10.417 6.631 1.00 96.50 127 LYS A N 1
ATOM 1034 C CA . LYS A 1 127 ? -2.302 -11.027 5.999 1.00 96.50 127 LYS A CA 1
ATOM 1035 C C . LYS A 1 127 ? -1.206 -9.984 5.823 1.00 96.50 127 LYS A C 1
ATOM 1037 O O . LYS A 1 127 ? -1.511 -8.827 5.546 1.00 96.50 127 LYS A O 1
ATOM 1042 N N . ASN A 1 128 ? 0.052 -10.385 5.984 1.00 96.88 128 ASN A N 1
ATOM 1043 C CA . ASN A 1 128 ? 1.223 -9.531 5.789 1.00 96.88 128 ASN A CA 1
ATOM 1044 C C . ASN A 1 128 ? 2.405 -10.387 5.323 1.00 96.88 128 ASN A C 1
ATOM 1046 O O . ASN A 1 128 ? 3.004 -11.098 6.126 1.00 96.88 128 ASN A O 1
ATOM 1050 N N . GLU A 1 129 ? 2.723 -10.314 4.034 1.00 95.50 129 GLU A N 1
ATOM 1051 C CA . GLU A 1 129 ? 3.753 -11.134 3.398 1.00 95.50 129 GLU A CA 1
ATOM 1052 C C . GLU A 1 129 ? 4.857 -10.278 2.786 1.00 95.50 129 GLU A C 1
ATOM 1054 O O . GLU A 1 129 ? 4.615 -9.187 2.277 1.00 95.50 129 GLU A O 1
ATOM 1059 N N . GLY A 1 130 ? 6.085 -10.798 2.776 1.00 94.44 130 GLY A N 1
ATOM 1060 C CA . GLY A 1 130 ? 7.211 -10.190 2.054 1.00 94.44 130 GLY A CA 1
ATOM 1061 C C . GLY A 1 130 ? 7.301 -10.582 0.578 1.00 94.44 130 GLY A C 1
ATOM 1062 O O . GLY A 1 130 ? 8.264 -10.206 -0.080 1.00 94.44 130 GLY A O 1
ATOM 1063 N N . ARG A 1 131 ? 6.354 -11.381 0.079 1.00 92.75 131 ARG A N 1
ATOM 1064 C CA . ARG A 1 131 ? 6.311 -11.899 -1.293 1.00 92.75 131 ARG A CA 1
ATOM 1065 C C . ARG A 1 131 ? 4.921 -11.698 -1.874 1.00 92.75 131 ARG A C 1
ATOM 1067 O O . ARG A 1 131 ? 3.935 -11.748 -1.137 1.00 92.75 131 ARG A O 1
ATOM 1074 N N . PHE A 1 132 ? 4.863 -11.472 -3.179 1.00 93.69 132 PHE A N 1
ATOM 1075 C CA . PHE A 1 132 ? 3.620 -11.248 -3.893 1.00 93.69 132 PHE A CA 1
ATOM 1076 C C . PHE A 1 132 ? 2.719 -12.479 -3.799 1.00 93.69 132 PHE A C 1
ATOM 1078 O O . PHE A 1 132 ? 3.178 -13.619 -3.883 1.00 93.69 132 PHE A O 1
ATOM 1085 N N . PHE A 1 133 ? 1.423 -12.243 -3.647 1.00 92.06 133 PHE A N 1
ATOM 1086 C CA . PHE A 1 133 ? 0.390 -13.254 -3.79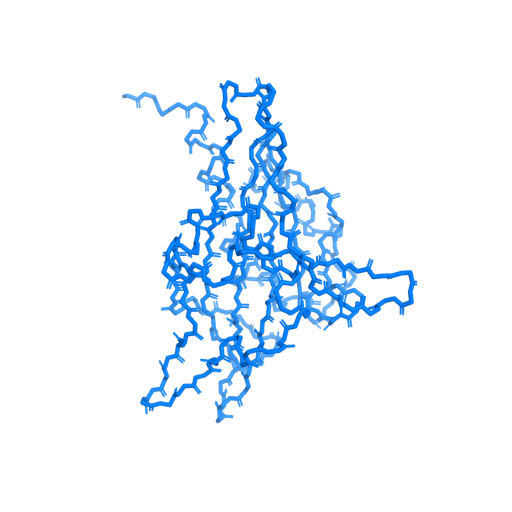2 1.00 92.06 133 PHE A CA 1
ATOM 1087 C C . PHE A 1 133 ? -0.744 -12.644 -4.610 1.00 92.06 133 PHE A C 1
ATOM 1089 O O . PHE A 1 133 ? -1.172 -11.520 -4.372 1.00 92.06 133 PHE A O 1
ATOM 1096 N N . ASP A 1 134 ? -1.207 -13.375 -5.611 1.00 88.44 134 ASP A N 1
ATOM 1097 C CA . ASP A 1 134 ? -2.225 -12.913 -6.552 1.00 88.44 134 ASP A CA 1
ATOM 1098 C C . ASP A 1 134 ? -3.646 -13.008 -5.991 1.00 88.44 134 ASP A C 1
ATOM 1100 O O . ASP A 1 134 ? -4.540 -12.305 -6.466 1.00 88.44 134 ASP A O 1
ATOM 1104 N N . GLN A 1 135 ? -3.844 -13.839 -4.967 1.00 90.19 135 GLN A N 1
ATOM 1105 C CA . GLN A 1 135 ? -5.153 -14.106 -4.397 1.00 90.19 135 GLN A CA 1
ATOM 1106 C C . GLN A 1 135 ? -5.159 -14.144 -2.867 1.00 90.19 135 GLN A C 1
ATOM 1108 O O . GLN A 1 135 ? -4.220 -14.593 -2.199 1.00 90.19 135 GLN A O 1
ATOM 1113 N N . TYR A 1 136 ? -6.273 -13.677 -2.309 1.00 91.88 136 TYR A N 1
ATOM 1114 C CA . TYR A 1 136 ? -6.630 -13.847 -0.906 1.00 91.88 136 TYR A CA 1
ATOM 1115 C C . TYR A 1 136 ? -8.069 -14.341 -0.815 1.00 91.88 136 TYR A C 1
ATOM 1117 O O . TYR A 1 136 ? -8.946 -13.752 -1.444 1.00 91.88 136 TYR A O 1
ATOM 1125 N N . ASP A 1 137 ? -8.299 -15.389 -0.030 1.00 91.38 137 ASP A N 1
ATOM 1126 C CA . ASP A 1 137 ? -9.609 -16.015 0.126 1.00 91.38 137 ASP A CA 1
ATOM 1127 C C . ASP A 1 137 ? -10.211 -15.721 1.499 1.00 91.38 137 ASP A C 1
ATOM 1129 O O . ASP A 1 137 ? -9.520 -15.770 2.518 1.00 91.38 137 ASP A O 1
ATOM 1133 N N . VAL A 1 138 ? -11.521 -15.483 1.522 1.00 87.50 138 VAL A N 1
ATOM 1134 C CA . VAL A 1 138 ? -12.345 -15.406 2.733 1.00 87.50 138 VAL A CA 1
ATOM 1135 C C . VAL A 1 138 ? -13.508 -16.369 2.553 1.00 87.50 138 VAL A C 1
ATOM 1137 O O . VAL A 1 138 ? -14.218 -16.305 1.552 1.00 87.50 138 VAL A O 1
ATOM 1140 N N . ASP A 1 139 ? -13.668 -17.301 3.492 1.00 87.44 139 ASP A N 1
ATOM 1141 C CA . ASP A 1 139 ? -14.724 -18.323 3.477 1.00 87.44 139 ASP A CA 1
ATOM 1142 C C . ASP A 1 139 ? -14.825 -19.099 2.147 1.00 87.44 139 ASP A C 1
ATOM 1144 O O . ASP A 1 139 ? -15.908 -19.411 1.653 1.00 87.44 139 ASP A O 1
ATOM 1148 N N . GLY A 1 140 ? -13.673 -19.402 1.537 1.00 84.31 140 GLY A N 1
ATOM 1149 C CA . GLY A 1 140 ? -13.589 -20.134 0.268 1.00 84.31 140 GLY A CA 1
ATOM 1150 C C . GLY A 1 140 ? -13.904 -19.302 -0.980 1.00 84.31 140 GLY A C 1
ATOM 1151 O O . GLY A 1 140 ? -14.010 -19.863 -2.071 1.00 84.31 140 GLY A O 1
ATOM 1152 N N . ARG A 1 141 ? -14.042 -17.978 -0.846 1.00 84.25 141 ARG A N 1
ATOM 1153 C CA . ARG A 1 141 ? -14.232 -17.037 -1.955 1.00 84.25 141 ARG A CA 1
ATOM 1154 C C . ARG A 1 141 ? -13.018 -16.123 -2.105 1.00 84.25 141 ARG A C 1
ATOM 1156 O O . ARG A 1 141 ? -12.621 -15.465 -1.148 1.00 84.25 141 ARG A O 1
ATOM 1163 N N . ALA A 1 142 ? -12.511 -16.011 -3.331 1.00 85.12 142 ALA A N 1
ATOM 1164 C CA . ALA A 1 142 ? -11.472 -15.047 -3.674 1.00 85.12 142 ALA A CA 1
ATOM 1165 C C . ALA A 1 142 ? -11.979 -13.611 -3.485 1.00 85.12 142 ALA A C 1
ATOM 1167 O O . ALA A 1 142 ? -12.962 -13.211 -4.110 1.00 85.12 142 ALA A O 1
ATOM 1168 N N . VAL A 1 143 ? -11.300 -12.862 -2.615 1.00 81.94 143 VAL A N 1
ATOM 1169 C CA . VAL A 1 143 ? -11.511 -11.429 -2.348 1.00 81.94 143 VAL A CA 1
ATOM 1170 C C . VAL A 1 143 ? -10.686 -10.558 -3.277 1.00 81.94 143 VAL A C 1
ATOM 1172 O O . VAL A 1 143 ? -11.073 -9.450 -3.608 1.00 81.94 143 VAL A O 1
ATOM 1175 N N . PHE A 1 144 ? -9.527 -11.055 -3.690 1.00 82.75 144 PHE A N 1
ATOM 1176 C CA . PHE A 1 144 ? -8.715 -10.416 -4.708 1.00 82.75 144 PHE A CA 1
ATOM 1177 C C . PHE A 1 144 ? -8.315 -11.473 -5.717 1.00 82.75 144 PHE A C 1
ATOM 1179 O O . PHE A 1 144 ? -7.898 -12.563 -5.334 1.00 82.75 144 PHE A O 1
ATOM 1186 N N . LYS A 1 145 ? -8.413 -11.131 -6.997 1.00 79.56 145 LYS A N 1
ATOM 1187 C CA . LYS A 1 145 ? -7.721 -11.832 -8.075 1.00 79.56 145 LYS A CA 1
ATOM 1188 C C . LYS A 1 145 ? -6.901 -10.795 -8.826 1.00 79.56 145 LYS A C 1
ATOM 1190 O O . LYS A 1 145 ? -7.360 -10.211 -9.808 1.00 79.56 145 LYS A O 1
ATOM 1195 N N . LEU A 1 146 ? -5.734 -10.479 -8.274 1.00 78.38 146 LEU A N 1
ATOM 1196 C CA . LEU A 1 146 ? -4.844 -9.468 -8.827 1.00 78.38 146 LEU A CA 1
ATOM 1197 C C . LEU A 1 146 ? -4.261 -9.946 -10.158 1.00 78.38 146 LEU A C 1
ATOM 1199 O O . LEU A 1 146 ? -3.964 -11.125 -10.335 1.00 78.38 146 LEU A O 1
ATOM 1203 N N . PHE A 1 147 ? -4.080 -8.998 -11.080 1.00 72.56 147 PHE A N 1
ATOM 1204 C CA . PHE A 1 147 ? -3.632 -9.236 -12.455 1.00 72.56 147 PHE A CA 1
ATOM 1205 C C . PHE A 1 147 ? -4.502 -10.216 -13.252 1.00 72.56 147 PHE A C 1
ATOM 1207 O O . PHE A 1 147 ? -4.018 -11.274 -13.661 1.00 72.56 147 PHE A O 1
ATOM 1214 N N . PRO A 1 148 ? -5.756 -9.859 -13.573 1.00 63.69 148 PRO A N 1
ATOM 1215 C CA . PRO A 1 148 ? -6.469 -10.501 -14.671 1.00 63.69 148 PRO A CA 1
ATOM 1216 C C . PRO A 1 148 ? -5.817 -10.096 -16.011 1.00 63.69 148 PRO A C 1
ATOM 1218 O O . PRO A 1 148 ? -6.376 -9.277 -16.720 1.00 63.69 148 PRO A O 1
ATOM 1221 N N . GLU A 1 149 ? -4.602 -10.591 -16.287 1.00 60.53 149 GLU A N 1
ATOM 1222 C CA . GLU A 1 149 ? -3.735 -10.512 -17.493 1.00 60.53 149 GLU A CA 1
ATOM 1223 C C . GLU A 1 149 ? -3.525 -9.149 -18.214 1.00 60.53 149 GLU A C 1
ATOM 1225 O O . GLU A 1 149 ? -2.526 -8.989 -18.906 1.00 60.53 149 GLU A O 1
ATOM 1230 N N . ALA A 1 150 ? -4.359 -8.124 -18.010 1.00 64.12 150 ALA A N 1
ATOM 1231 C CA . ALA A 1 150 ? -4.356 -6.858 -18.749 1.00 64.12 150 ALA A CA 1
ATOM 1232 C C . ALA A 1 150 ? -4.462 -5.597 -17.865 1.00 64.12 150 ALA A C 1
ATOM 1234 O O . ALA A 1 150 ? -4.561 -4.487 -18.390 1.00 64.12 150 ALA A O 1
ATOM 1235 N N . ASP A 1 151 ? -4.433 -5.716 -16.531 1.00 86.75 151 ASP A N 1
ATOM 1236 C CA . ASP A 1 151 ? -4.466 -4.539 -15.649 1.00 86.75 151 ASP A CA 1
ATOM 1237 C C . ASP A 1 151 ? -3.086 -3.862 -15.565 1.00 86.75 151 ASP A C 1
ATOM 1239 O O . ASP A 1 151 ? -2.310 -4.032 -14.616 1.00 86.75 151 ASP A O 1
ATOM 1243 N N . LEU A 1 152 ? -2.770 -3.087 -16.604 1.00 89.88 152 LEU A N 1
ATOM 1244 C CA . LEU A 1 152 ? -1.517 -2.341 -16.704 1.00 89.88 152 LEU A CA 1
ATOM 1245 C C . LEU A 1 152 ? -1.406 -1.240 -15.650 1.00 89.88 152 LEU A C 1
ATOM 1247 O O . LEU A 1 152 ? -0.296 -0.900 -15.243 1.00 89.88 152 LEU A O 1
ATOM 1251 N N . ARG A 1 153 ? -2.532 -0.713 -15.157 1.00 88.69 153 ARG A N 1
ATOM 1252 C CA . ARG A 1 153 ? -2.532 0.298 -14.096 1.00 88.69 153 ARG A CA 1
ATOM 1253 C C . ARG A 1 153 ? -2.038 -0.305 -12.787 1.00 88.69 153 ARG A C 1
ATOM 1255 O O . ARG A 1 153 ? -1.154 0.263 -12.144 1.00 88.69 153 ARG A O 1
ATOM 1262 N N . LEU A 1 154 ? -2.565 -1.469 -12.411 1.00 89.50 154 LEU A N 1
ATOM 1263 C CA . LEU A 1 154 ? -2.093 -2.209 -11.244 1.00 89.50 154 LEU A CA 1
ATOM 1264 C C . LEU A 1 154 ? -0.614 -2.590 -11.392 1.00 89.50 154 LEU A C 1
ATOM 1266 O O . LEU A 1 154 ? 0.166 -2.400 -10.457 1.00 89.50 154 LEU A O 1
ATOM 1270 N N . ARG A 1 155 ? -0.202 -3.057 -12.578 1.00 90.75 155 ARG A N 1
ATOM 1271 C CA . ARG A 1 155 ? 1.203 -3.420 -12.849 1.00 90.75 155 ARG A CA 1
ATOM 1272 C C . ARG A 1 155 ? 2.123 -2.207 -12.739 1.00 90.75 155 ARG A C 1
ATOM 1274 O O . ARG A 1 155 ? 3.182 -2.307 -12.127 1.00 90.75 155 ARG A O 1
ATOM 1281 N N . SER A 1 156 ? 1.680 -1.050 -13.230 1.00 89.81 156 SER A N 1
ATOM 1282 C CA . SER A 1 156 ? 2.382 0.226 -13.075 1.00 89.81 156 SER A CA 1
ATOM 1283 C C . SER A 1 156 ? 2.528 0.662 -11.623 1.00 89.81 156 SER A C 1
ATOM 1285 O O . SER A 1 156 ? 3.537 1.271 -11.294 1.00 89.81 156 SER A O 1
ATOM 1287 N N . ARG A 1 157 ? 1.551 0.382 -10.755 1.00 89.19 157 ARG A N 1
ATOM 1288 C CA . ARG A 1 157 ? 1.626 0.731 -9.326 1.00 89.19 157 ARG A CA 1
ATOM 1289 C C . ARG A 1 157 ? 2.538 -0.199 -8.541 1.00 89.19 157 ARG A C 1
ATOM 1291 O O . ARG A 1 157 ? 3.285 0.247 -7.680 1.00 89.19 157 ARG A O 1
ATOM 1298 N N . LEU A 1 158 ? 2.479 -1.489 -8.847 1.00 92.12 158 LEU A N 1
ATOM 1299 C CA . LEU A 1 158 ? 3.286 -2.501 -8.175 1.00 92.12 158 LEU A CA 1
ATOM 1300 C C . LEU A 1 158 ? 4.752 -2.504 -8.636 1.00 92.12 158 LEU A C 1
ATOM 1302 O O . LEU A 1 158 ? 5.602 -2.989 -7.897 1.00 92.12 158 LEU A O 1
ATOM 1306 N N . THR A 1 159 ? 5.047 -1.941 -9.816 1.00 92.00 159 THR A N 1
ATOM 1307 C CA . THR A 1 159 ? 6.394 -1.835 -10.422 1.00 92.00 159 THR A CA 1
ATOM 1308 C C . THR A 1 159 ? 7.253 -3.104 -10.274 1.00 92.00 159 THR A C 1
ATOM 1310 O O . THR A 1 159 ? 8.407 -3.029 -9.845 1.00 92.00 159 THR A O 1
ATOM 1313 N N . PRO A 1 160 ? 6.729 -4.297 -10.621 1.00 92.06 160 PRO A N 1
ATOM 1314 C CA . PRO A 1 160 ? 7.384 -5.572 -10.323 1.00 92.06 160 PRO A CA 1
ATOM 1315 C C . PRO A 1 160 ? 8.820 -5.673 -10.861 1.00 92.06 160 PRO A C 1
ATOM 1317 O O . PRO A 1 160 ? 9.685 -6.233 -10.192 1.00 92.06 160 PRO A O 1
ATOM 1320 N N . TRP A 1 161 ? 9.108 -5.047 -12.005 1.00 90.44 161 TRP A N 1
ATOM 1321 C CA . TRP A 1 161 ? 10.441 -5.002 -12.614 1.00 90.44 161 TRP A CA 1
ATOM 1322 C C . TRP A 1 161 ? 11.498 -4.245 -11.792 1.00 90.44 161 TRP A C 1
ATOM 1324 O O . TRP A 1 161 ? 12.687 -4.529 -11.920 1.00 90.44 161 TRP A O 1
ATOM 1334 N N . LEU A 1 162 ? 11.097 -3.311 -10.924 1.00 89.94 162 LEU A N 1
ATOM 1335 C CA . LEU A 1 162 ? 12.008 -2.613 -10.004 1.00 89.94 162 LEU A CA 1
ATOM 1336 C C . LEU A 1 162 ? 12.202 -3.369 -8.683 1.00 89.94 162 LEU A C 1
ATOM 1338 O O . LEU A 1 162 ? 13.112 -3.059 -7.911 1.00 89.94 162 LEU A O 1
ATOM 1342 N N . LEU A 1 163 ? 11.349 -4.359 -8.416 1.00 91.25 163 LEU A N 1
ATOM 1343 C CA . LEU A 1 163 ? 11.288 -5.112 -7.166 1.00 91.25 163 LEU A CA 1
ATOM 1344 C C . LEU A 1 163 ? 11.263 -6.629 -7.432 1.00 91.25 163 LEU A C 1
ATOM 1346 O O . LEU A 1 163 ? 10.409 -7.326 -6.889 1.00 91.25 163 LEU A O 1
ATOM 1350 N N . PRO A 1 164 ? 12.185 -7.191 -8.236 1.00 91.06 164 PRO A N 1
ATOM 1351 C CA . PRO A 1 164 ? 12.060 -8.564 -8.733 1.00 91.06 164 PRO A CA 1
ATOM 1352 C C . PRO A 1 164 ? 12.008 -9.627 -7.625 1.00 91.06 164 PRO A C 1
ATOM 1354 O O . PRO A 1 164 ? 11.266 -10.599 -7.737 1.00 91.06 164 PRO A O 1
ATOM 1357 N N . SER A 1 165 ? 12.714 -9.416 -6.509 1.00 91.31 165 SER A N 1
ATOM 1358 C CA . SER A 1 165 ? 12.690 -10.313 -5.340 1.00 91.31 165 SER A CA 1
ATOM 1359 C C . SER A 1 165 ? 11.309 -10.428 -4.678 1.00 91.31 165 SER A C 1
ATOM 1361 O O . SER A 1 165 ? 11.021 -11.402 -3.982 1.00 91.31 165 SER A O 1
ATOM 1363 N N . CYS A 1 166 ? 10.431 -9.451 -4.902 1.00 92.38 166 CYS A N 1
ATOM 1364 C CA . CYS A 1 166 ? 9.061 -9.451 -4.405 1.00 92.38 166 CYS A CA 1
ATOM 1365 C C . CYS A 1 166 ? 8.121 -10.320 -5.233 1.00 92.38 166 CYS A C 1
ATOM 1367 O O . CYS A 1 166 ? 7.102 -10.768 -4.713 1.00 92.38 166 CYS A O 1
ATOM 1369 N N . PHE A 1 167 ? 8.465 -10.561 -6.498 1.00 92.81 167 PHE A N 1
ATOM 1370 C CA . PHE A 1 167 ? 7.621 -11.218 -7.494 1.00 92.81 167 PHE A CA 1
ATOM 1371 C C . PHE A 1 167 ? 8.295 -12.477 -8.062 1.00 92.81 167 PHE A C 1
ATOM 1373 O O . PHE A 1 167 ? 8.011 -12.882 -9.182 1.00 92.81 167 PHE A O 1
ATOM 1380 N N . GLU A 1 168 ? 9.169 -13.135 -7.289 1.00 90.81 168 GLU A N 1
ATOM 1381 C CA . GLU A 1 168 ? 9.868 -14.370 -7.698 1.00 90.81 168 GLU A CA 1
ATOM 1382 C C . GLU A 1 168 ? 8.914 -15.483 -8.173 1.00 90.81 168 GLU A C 1
ATOM 1384 O O . GLU A 1 168 ? 9.290 -16.328 -8.978 1.00 90.81 168 GLU A O 1
ATOM 1389 N N . ASN A 1 169 ? 7.673 -15.492 -7.679 1.00 90.00 169 ASN A N 1
ATOM 1390 C CA . ASN A 1 169 ? 6.626 -16.442 -8.063 1.00 90.00 169 ASN A CA 1
ATOM 1391 C C . ASN A 1 169 ? 5.815 -16.023 -9.304 1.00 90.00 169 ASN A C 1
ATOM 1393 O O . ASN A 1 169 ? 4.915 -16.757 -9.705 1.00 90.00 169 ASN A O 1
ATOM 1397 N N . ARG A 1 170 ? 6.105 -14.859 -9.891 1.00 90.19 170 ARG A N 1
ATOM 1398 C CA . ARG A 1 170 ? 5.438 -14.291 -11.071 1.00 90.19 170 ARG A CA 1
ATOM 1399 C C . ARG A 1 170 ? 6.470 -13.743 -12.063 1.00 90.19 170 ARG A C 1
ATOM 1401 O O . ARG A 1 170 ? 6.530 -12.533 -12.285 1.00 90.19 170 ARG A O 1
ATOM 1408 N N . PRO A 1 171 ? 7.311 -14.621 -12.646 1.00 89.69 171 PRO A N 1
ATOM 1409 C CA . PRO A 1 171 ? 8.352 -14.206 -13.584 1.00 89.69 171 PRO A CA 1
ATOM 1410 C C . PRO A 1 171 ? 7.788 -13.490 -14.819 1.00 89.69 171 PRO A C 1
ATOM 1412 O O . PRO A 1 171 ? 8.442 -12.598 -15.342 1.00 89.69 171 PRO A O 1
ATOM 1415 N N . ASP A 1 172 ? 6.549 -13.791 -15.216 1.00 88.94 172 ASP A N 1
ATOM 1416 C CA . ASP A 1 172 ? 5.816 -13.104 -16.288 1.00 88.94 172 ASP A CA 1
ATOM 1417 C C . ASP A 1 172 ? 5.692 -11.585 -16.055 1.00 88.94 172 ASP A C 1
ATOM 1419 O O . ASP A 1 172 ? 5.742 -10.778 -16.986 1.00 88.94 172 ASP A O 1
ATOM 1423 N N . LEU A 1 173 ? 5.596 -11.160 -14.791 1.00 89.12 173 LEU A N 1
ATOM 1424 C CA . LEU A 1 173 ? 5.511 -9.745 -14.433 1.00 89.12 173 LEU A CA 1
ATOM 1425 C C . LEU A 1 173 ? 6.862 -9.020 -14.531 1.00 89.12 173 LEU A C 1
ATOM 1427 O O . LEU A 1 173 ? 6.886 -7.786 -14.495 1.00 89.12 173 LEU A O 1
ATOM 1431 N N . LEU A 1 174 ? 7.962 -9.763 -14.673 1.00 90.56 174 LEU A N 1
ATOM 1432 C CA . LEU A 1 174 ? 9.335 -9.257 -14.668 1.00 90.56 174 LEU A CA 1
ATOM 1433 C C . LEU A 1 174 ? 9.933 -9.071 -16.062 1.00 90.56 174 LEU A C 1
ATOM 1435 O O . LEU A 1 174 ? 11.059 -8.605 -16.151 1.00 90.56 174 LEU A O 1
ATOM 1439 N N . GLU A 1 175 ? 9.232 -9.447 -17.130 1.00 89.94 175 GLU A N 1
ATOM 1440 C CA . GLU A 1 175 ? 9.765 -9.381 -18.503 1.00 89.94 175 GLU A CA 1
ATOM 1441 C C . GLU A 1 175 ? 9.557 -8.007 -19.160 1.00 89.94 175 GLU A C 1
ATOM 1443 O O . GLU A 1 175 ? 10.333 -7.568 -20.012 1.00 89.94 175 GLU A O 1
ATOM 1448 N N . GLU A 1 176 ? 8.511 -7.303 -18.732 1.00 91.12 176 GLU A N 1
ATOM 1449 C CA . GLU A 1 176 ? 8.077 -6.033 -19.298 1.00 91.12 176 GLU A CA 1
ATOM 1450 C C . GLU A 1 176 ? 7.839 -4.996 -18.203 1.00 91.12 176 GLU A C 1
ATOM 1452 O O . GLU A 1 176 ? 7.341 -5.301 -17.111 1.00 91.12 176 GLU A O 1
ATOM 1457 N N . GLU A 1 177 ? 8.149 -3.747 -18.530 1.00 93.38 177 GLU A N 1
ATOM 1458 C CA . GLU A 1 177 ? 7.778 -2.590 -17.732 1.00 93.38 177 GLU A CA 1
ATOM 1459 C C . GLU A 1 177 ? 6.525 -1.924 -18.294 1.00 93.38 177 GLU A C 1
ATOM 1461 O O . GLU A 1 177 ? 6.268 -1.932 -19.501 1.00 93.38 177 GLU A O 1
ATOM 1466 N N . VAL A 1 178 ? 5.741 -1.312 -17.409 1.00 92.56 178 VAL A N 1
ATOM 1467 C CA . VAL A 1 178 ? 4.646 -0.439 -17.830 1.00 92.56 178 VAL A CA 1
ATOM 1468 C C . VAL A 1 178 ? 5.158 0.990 -17.913 1.00 92.56 178 VAL A C 1
ATOM 1470 O O . VAL A 1 178 ? 5.624 1.552 -16.924 1.00 92.56 178 VAL A O 1
ATOM 1473 N N . SER A 1 179 ? 5.023 1.592 -19.090 1.00 92.31 179 SER A N 1
ATOM 1474 C CA . SER A 1 179 ? 5.230 3.023 -19.308 1.00 92.31 179 SER A CA 1
ATOM 1475 C C . SER A 1 179 ? 3.892 3.759 -19.322 1.00 92.31 179 SER A C 1
ATOM 1477 O O . SER A 1 179 ? 2.939 3.297 -19.949 1.00 92.31 179 SER A O 1
ATOM 1479 N N . VAL A 1 180 ? 3.846 4.932 -18.688 1.00 91.69 180 VAL A N 1
ATOM 1480 C CA . VAL A 1 180 ? 2.714 5.867 -18.779 1.00 91.69 180 VAL A CA 1
ATOM 1481 C C . VAL A 1 180 ? 3.016 6.886 -19.875 1.00 91.69 180 VAL A C 1
ATOM 1483 O O . VAL A 1 180 ? 4.048 7.560 -19.836 1.00 91.69 180 VAL A O 1
ATOM 1486 N N . LEU A 1 181 ? 2.154 6.965 -20.886 1.00 92.44 181 LEU A N 1
ATOM 1487 C CA . LEU A 1 181 ? 2.281 7.919 -21.987 1.00 92.44 181 LEU A CA 1
ATOM 1488 C C . LEU A 1 181 ? 1.772 9.311 -21.577 1.00 92.44 181 LEU A C 1
ATOM 1490 O O . LEU A 1 181 ? 1.135 9.486 -20.542 1.00 92.44 181 LEU A O 1
ATOM 1494 N N . GLN A 1 182 ? 2.047 10.325 -22.404 1.00 92.62 182 GLN A N 1
ATOM 1495 C CA . GLN A 1 182 ? 1.638 11.713 -22.129 1.00 92.62 182 GLN A CA 1
ATOM 1496 C C . GLN A 1 182 ? 0.116 11.899 -22.044 1.00 92.62 182 GLN A C 1
ATOM 1498 O O . GLN A 1 182 ? -0.347 12.825 -21.385 1.00 92.62 182 GLN A O 1
ATOM 1503 N N . ASP A 1 183 ? -0.653 11.031 -22.700 1.00 93.44 183 ASP A N 1
ATOM 1504 C CA . ASP A 1 183 ? -2.117 11.016 -22.654 1.00 93.44 183 ASP A CA 1
ATOM 1505 C C . ASP A 1 183 ? -2.679 10.251 -21.438 1.00 93.44 183 ASP A C 1
ATOM 1507 O O . ASP A 1 183 ? -3.893 10.109 -21.308 1.00 93.44 183 ASP A O 1
ATOM 1511 N N . GLY A 1 184 ? -1.808 9.757 -20.548 1.00 90.25 184 GLY A N 1
ATOM 1512 C CA . GLY A 1 184 ? -2.173 8.975 -19.367 1.00 90.25 184 GLY A CA 1
ATOM 1513 C C . GLY A 1 184 ? -2.453 7.496 -19.648 1.00 90.25 184 GLY A C 1
ATOM 1514 O O . GLY A 1 184 ? -2.780 6.758 -18.718 1.00 90.25 184 GLY A O 1
ATOM 1515 N N . SER A 1 185 ? -2.327 7.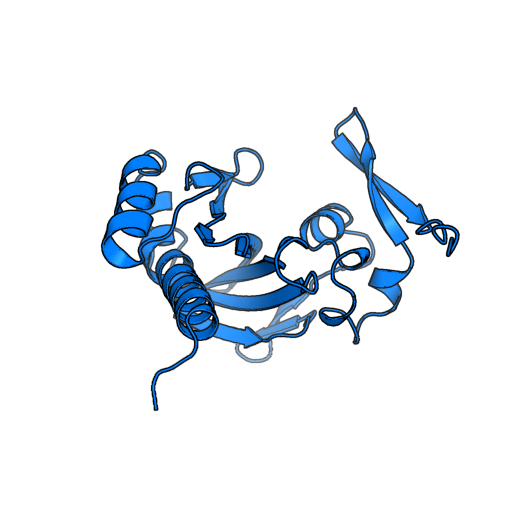039 -20.898 1.00 92.56 185 SER A N 1
ATOM 1516 C CA . SER A 1 185 ? -2.475 5.622 -21.230 1.00 92.56 185 SER A CA 1
ATOM 1517 C C . SER A 1 185 ? -1.266 4.799 -20.773 1.00 92.56 185 SER A C 1
ATOM 1519 O O . SER A 1 185 ? -0.147 5.300 -20.639 1.00 92.56 185 SER A O 1
ATOM 1521 N N . TYR A 1 186 ? -1.502 3.510 -20.526 1.00 93.00 186 TYR A N 1
ATOM 1522 C CA . TYR A 1 186 ? -0.486 2.558 -20.088 1.00 93.00 186 TYR A CA 1
ATOM 1523 C C . TYR A 1 186 ? -0.102 1.644 -21.249 1.00 93.00 186 TYR A C 1
ATOM 1525 O O . TYR A 1 186 ? -0.978 1.094 -21.918 1.00 93.00 186 TYR A O 1
ATOM 1533 N N . VAL A 1 187 ? 1.197 1.440 -21.457 1.00 93.62 187 VAL A N 1
ATOM 1534 C CA . VAL A 1 187 ? 1.716 0.504 -22.463 1.00 93.62 187 VAL A CA 1
ATOM 1535 C C . VAL A 1 187 ? 2.782 -0.398 -21.861 1.00 93.62 187 VAL A C 1
ATOM 1537 O O . VAL A 1 187 ? 3.578 0.046 -21.033 1.00 93.62 187 VAL A O 1
ATOM 1540 N N . LEU A 1 188 ? 2.810 -1.655 -22.296 1.00 92.50 188 LEU A N 1
ATOM 1541 C CA . LEU A 1 188 ? 3.900 -2.573 -21.987 1.00 92.50 188 LEU A CA 1
ATOM 1542 C C . LEU A 1 188 ? 5.085 -2.301 -22.904 1.00 92.50 188 LEU A C 1
ATOM 1544 O O . LEU A 1 188 ? 4.921 -2.024 -24.097 1.00 92.50 188 LEU A O 1
ATOM 1548 N N . ARG A 1 189 ? 6.283 -2.369 -22.334 1.00 91.31 189 ARG A N 1
ATOM 1549 C CA . ARG A 1 189 ? 7.539 -2.330 -23.072 1.00 91.31 189 ARG A CA 1
ATOM 1550 C C . ARG A 1 189 ? 8.428 -3.460 -22.581 1.00 91.31 189 ARG A C 1
ATOM 1552 O O . ARG A 1 189 ? 8.514 -3.650 -21.368 1.00 91.31 189 ARG A O 1
ATOM 1559 N N . PRO A 1 190 ? 9.141 -4.155 -23.481 1.00 90.50 190 PRO A N 1
ATOM 1560 C CA . PRO A 1 190 ? 10.218 -5.033 -23.064 1.00 90.50 190 PRO A CA 1
ATOM 1561 C C . PRO A 1 190 ? 11.170 -4.243 -22.176 1.00 90.50 190 PRO A C 1
ATOM 1563 O O . PRO A 1 190 ? 11.558 -3.123 -22.535 1.00 90.50 190 PRO A O 1
ATOM 1566 N N . ILE A 1 191 ? 11.555 -4.816 -21.039 1.00 85.94 191 ILE A N 1
ATOM 1567 C CA . ILE A 1 191 ? 12.643 -4.238 -20.260 1.00 85.94 191 ILE A CA 1
ATOM 1568 C C . ILE A 1 191 ? 13.861 -4.341 -21.162 1.00 85.94 191 ILE A C 1
ATOM 1570 O O . ILE A 1 191 ? 14.353 -5.434 -21.447 1.00 85.94 191 ILE A O 1
ATOM 1574 N N . SER A 1 192 ? 14.304 -3.199 -21.690 1.00 70.00 192 SER A N 1
ATOM 1575 C CA . SER A 1 192 ? 15.548 -3.163 -22.445 1.00 70.00 192 SER A CA 1
ATOM 1576 C C . SER A 1 192 ? 16.595 -3.761 -21.527 1.00 70.00 192 SER A C 1
ATOM 1578 O O . SER A 1 192 ? 16.743 -3.279 -20.404 1.00 70.00 192 SER A O 1
ATOM 1580 N N . ALA A 1 193 ? 17.265 -4.827 -21.972 1.00 54.12 193 ALA A N 1
ATOM 1581 C CA . ALA A 1 193 ? 18.435 -5.337 -21.285 1.00 54.12 193 ALA A CA 1
ATOM 1582 C C . ALA A 1 193 ? 19.391 -4.151 -21.193 1.00 54.12 193 ALA A C 1
ATOM 1584 O O . ALA A 1 193 ? 20.040 -3.794 -22.177 1.00 54.12 193 ALA A O 1
ATOM 1585 N N . ALA A 1 194 ? 19.364 -3.450 -20.060 1.00 45.16 194 ALA A N 1
ATOM 1586 C CA . ALA A 1 194 ? 20.246 -2.339 -19.820 1.00 45.16 194 ALA A CA 1
ATOM 1587 C C . ALA A 1 194 ? 21.624 -2.959 -19.930 1.00 45.16 194 ALA A C 1
ATOM 1589 O O . ALA A 1 194 ? 21.967 -3.853 -19.156 1.00 45.16 194 ALA A O 1
ATOM 1590 N N . THR A 1 195 ? 22.322 -2.561 -20.990 1.00 37.78 195 THR A N 1
ATOM 1591 C CA . THR A 1 195 ? 23.700 -2.893 -21.297 1.00 37.78 195 THR A CA 1
ATOM 1592 C C . THR A 1 195 ? 24.440 -2.979 -19.976 1.00 37.78 195 THR A C 1
ATOM 1594 O O . THR A 1 195 ? 24.613 -1.965 -19.303 1.00 37.78 195 THR A O 1
ATOM 1597 N N . SER A 1 196 ? 24.774 -4.199 -19.564 1.00 31.36 196 SER A N 1
ATOM 1598 C CA . SER A 1 196 ? 25.676 -4.451 -18.455 1.00 31.36 196 SER A CA 1
ATOM 1599 C C . SER A 1 196 ? 27.021 -3.855 -18.861 1.00 31.36 196 SER A C 1
ATOM 1601 O O . SER A 1 196 ? 27.804 -4.503 -19.555 1.00 31.36 196 SER A O 1
ATOM 1603 N N . GLY A 1 197 ? 27.190 -2.574 -18.544 1.00 33.28 197 GLY A N 1
ATOM 1604 C CA . GLY A 1 197 ? 28.429 -1.813 -18.608 1.00 33.28 197 GLY A CA 1
ATOM 1605 C C . GLY A 1 197 ? 29.015 -1.673 -17.217 1.00 33.28 197 GLY A C 1
ATOM 1606 O O . GLY A 1 197 ? 28.220 -1.579 -16.255 1.00 33.28 197 GLY A O 1
#

Radius of gyration: 17.47 Å; chains: 1; bounding box: 50×38×46 Å

Organism: NCBI:txid85075

=== Feature glossary ===
The record interleaves many kinds of information about one protein. Here is each kind framed as the question it answers.

Q: Are the domains correctly placed relative to each other?
A: Predicted aligned error is AlphaFold's pairwise confidence. Unlike pLDDT (per-residue), PAE is per-residue-pair and captures whether two parts of the structure are correctly placed relative to each other. Units are ångströms of expected positional error.

Q: Which residues are in helices, strands, or loops?
A: Eight-state secondary structure (DSSP): H is the canonical α-helix, G the tighter 3₁₀-helix, I the wider π-helix; E/B are β-structure, T and S are turns and bends, and '-' is everything else. DSSP derives these from the pattern of main-chain N–H···O=C hydrogen bonds, not from the sequence.

Q: What if only a Cα trace is available?
A: P-SEA three-state annotation labels each residue as helix, strand, or coil based purely on the geometry of the Cα trace. It serves as a fallback when the full backbone (and thus DSSP) is unavailable.

Q: What are the backbone torsion angles?
A: φ (phi) and ψ (psi) are the two rotatable backbone dihedrals per residue: φ is the C(i-1)–N–Cα–C torsion, ψ is the N–Cα–C–N(i+1) torsion, both in degrees on (−180°, 180°]. α-helical residues cluster near (−60°, −45°); β-strand residues near (−120°, +130°). A Ramachandran plot is simply a scatter of (φ, ψ) for every residue.

Q: What known structures does this most resemble?
A: Structural nearest neighbors (via Foldseek easy-search vs the PDB). Reported per hit: target PDB id, E-value, and alignment TM-score. A TM-score above ~0.5 is the conventional threshold for 'same fold'.

Q: What family and function is it annotated with?
A: Database cross-references. InterPro integrates a dozen domain/family signature databases into unified entries with residue-range hits. GO terms attach function/process/location labels with evidence codes. CATH codes position the fold in a four-level structural taxonomy. Organism is the NCBI-taxonomy species name.

Q: Which residues are buried vs exposed?
A: Solvent accessibility: the surface area of each residue that a 1.4 Å water probe can touch, in Å². When only backbone atoms are present the absolute values are lower than full-atom SASA (side chains contribute most of the area) and are flagged as backbone-only.

Q: What do the diagnostic plots show?
A: Three diagnostic plots accompany the record. The Cα contact map visualizes the tertiary structure as a 2D adjacency matrix (8 Å cutoff, sequence-local contacts suppressed). The Ramachandran plot shows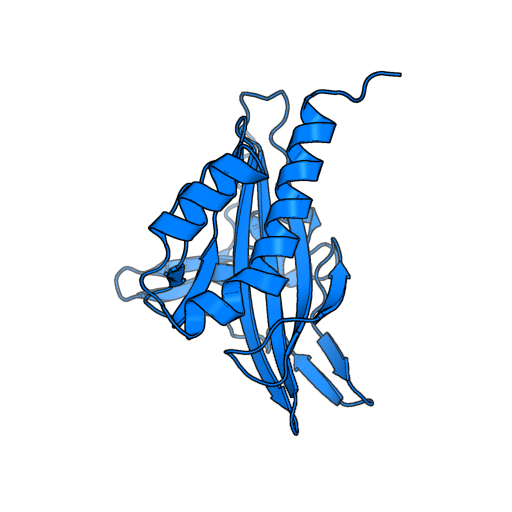 the distribution of backbone (φ, ψ) torsions, with points in the α and β basins reflecting secondary structure content. The PAE plot shows AlphaFold's inter-residue confidence as a color matrix.

Q: What is the amino-acid chain?
A: The amino-acid sequence is the protein's primary structure: the linear order of residues from the N-terminus to the C-terminus, written in one-letter code. Everything else here — the 3D coordinates, the secondary structure, the domain annotations — is ultimately a consequence of this string.

Q: What do the rendered images show?
A: The six renders are orthographic views along the three Cartesian axes in both directions. Representation (cartoon, sticks, or surface) and color scheme (sequence-rainbow or by-chain) vary across proteins so the training set covers all the common visualization conventions.

Q: Where is each backbone atom in 3D?
A: The mmCIF table is the protein's shape written out atom by atom. For each backbone N, Cα, C, and carbonyl O, it records an (x, y, z) coordinate triple in Å plus the residue type, chain letter, and residue number.

Q: How mobile is each atom in the crystal?
A: For experimental (PDB) structures, the B-factor (temperature factor) quantifies the positional spread of each atom in the crystal — a combination of thermal vibration and static disorder — in units of Å². High B-factors mark flexible loops or poorly resolved regions; low B-factors mark the rigid, well-ordered core.

Q: How big and how compact is the whole molecule?
A: Three whole-structure scalars: the radius of gyration (RMS distance of Cα from centroid, in Å), the count of Cα–Cα contacts (pairs closer than 8 Å and separated by more than four residues in sequence — i.e. tertiary, not local, contacts), and the bounding-box dimensions. Together they distinguish compact globular folds from extended fibres or disordered chains.

Q: What does the local fold look like, residue by residue?
A: A 3Di character summarizes, for each residue, the relative orientation of the Cα frame of its nearest spatial neighbor. Because it encodes fold topology rather than chemistry, 3Di alignments detect remote structural similarity that sequence alignment misses.

Q: How confident is the AlphaFold model at each residue?
A: For AlphaFold models, the B-factor field carries pLDDT — the model's own estimate of local accuracy on a 0–100 scale. Regions with pLDDT<50 should be treated as essentially unmodeled; they often correspond to intrinsically disordered segments.